Protein AF-A0A2P2D388-F1 (afdb_monomer_lite)

Organism: NCBI:txid1917820

pLDDT: mean 83.91, std 14.83, range [31.03, 97.19]

Structure (mmCIF, N/CA/C/O backbone):
data_AF-A0A2P2D388-F1
#
_entry.id   AF-A0A2P2D388-F1
#
loop_
_atom_site.group_PDB
_atom_site.id
_atom_site.type_symbol
_atom_site.label_atom_id
_atom_site.label_alt_id
_atom_site.label_comp_id
_atom_site.label_asym_id
_atom_site.label_entity_id
_atom_site.label_seq_id
_atom_site.pdbx_PDB_ins_code
_atom_site.Cartn_x
_atom_site.Cartn_y
_atom_site.Cartn_z
_atom_site.occupancy
_atom_site.B_iso_or_equiv
_atom_site.auth_seq_id
_atom_site.auth_comp_id
_atom_site.auth_asym_id
_atom_site.auth_atom_id
_atom_site.pdbx_PDB_model_num
ATOM 1 N N . MET A 1 1 ? 9.707 -5.683 -15.745 1.00 40.97 1 MET A N 1
ATOM 2 C CA . MET A 1 1 ? 8.988 -5.534 -17.016 1.00 40.97 1 MET A CA 1
ATOM 3 C C . MET A 1 1 ? 9.836 -4.714 -17.967 1.00 40.97 1 MET A C 1
ATOM 5 O O . MET A 1 1 ? 10.658 -3.931 -17.501 1.00 40.97 1 MET A O 1
ATOM 9 N N . PRO A 1 2 ? 9.668 -4.921 -19.279 1.00 34.47 2 PRO A N 1
ATOM 10 C CA . PRO A 1 2 ? 10.678 -4.646 -20.302 1.00 34.47 2 PRO A CA 1
ATOM 11 C C . PRO A 1 2 ? 10.824 -3.175 -20.701 1.00 34.47 2 PRO A C 1
ATOM 13 O O . PRO A 1 2 ? 11.457 -2.889 -21.702 1.00 34.47 2 PRO A O 1
ATOM 16 N N . TRP A 1 3 ? 10.195 -2.225 -20.011 1.00 31.03 3 TRP A N 1
ATOM 17 C CA . TRP A 1 3 ? 10.036 -0.873 -20.565 1.00 31.03 3 TRP A CA 1
ATOM 18 C C . TRP A 1 3 ? 11.227 0.012 -20.198 1.00 31.03 3 TRP A C 1
ATOM 20 O O . TRP A 1 3 ? 11.749 0.725 -21.051 1.00 31.03 3 TRP A O 1
ATOM 30 N N . ALA A 1 4 ? 11.759 -0.161 -18.981 1.00 39.66 4 ALA A N 1
ATOM 31 C CA . ALA A 1 4 ? 13.089 0.329 -18.624 1.00 39.66 4 ALA A CA 1
ATOM 32 C C . ALA A 1 4 ? 14.182 -0.361 -19.461 1.00 39.66 4 ALA A C 1
ATOM 34 O O . ALA A 1 4 ? 15.148 0.290 -19.841 1.00 39.66 4 ALA A O 1
ATOM 35 N N . SER A 1 5 ? 13.996 -1.637 -19.843 1.00 50.50 5 SER A N 1
ATOM 36 C CA . SER A 1 5 ? 14.906 -2.302 -20.785 1.00 50.50 5 SER A CA 1
ATOM 37 C C . SER A 1 5 ? 14.701 -1.852 -22.229 1.00 50.50 5 SER A C 1
ATOM 39 O O . SER A 1 5 ? 15.624 -1.993 -23.011 1.00 50.50 5 SER A O 1
ATOM 41 N N . PHE A 1 6 ? 13.534 -1.328 -22.610 1.00 48.53 6 PHE A N 1
ATOM 42 C CA . PHE A 1 6 ? 13.263 -0.863 -23.970 1.00 48.53 6 PHE A CA 1
ATOM 43 C C . PHE A 1 6 ? 13.825 0.534 -24.192 1.00 48.53 6 PHE A C 1
ATOM 45 O O . PHE A 1 6 ? 14.477 0.744 -25.202 1.00 48.53 6 PHE A O 1
ATOM 52 N N . ALA A 1 7 ? 13.669 1.452 -23.234 1.00 56.31 7 ALA A N 1
ATOM 53 C CA . ALA A 1 7 ? 14.328 2.756 -23.287 1.00 56.31 7 ALA A CA 1
ATOM 54 C C . ALA A 1 7 ? 15.859 2.613 -23.224 1.00 56.31 7 ALA A C 1
ATOM 56 O O . ALA A 1 7 ? 16.562 3.248 -24.003 1.00 56.31 7 ALA A O 1
ATOM 57 N N . ASP A 1 8 ? 16.376 1.722 -22.370 1.00 61.12 8 ASP A N 1
ATOM 58 C CA . ASP A 1 8 ? 17.805 1.392 -22.313 1.00 61.12 8 ASP A CA 1
ATOM 59 C C . ASP A 1 8 ? 18.283 0.699 -23.604 1.00 61.12 8 ASP A C 1
ATOM 61 O O . ASP A 1 8 ? 19.320 1.057 -24.152 1.00 61.12 8 ASP A O 1
ATOM 65 N N . LEU A 1 9 ? 17.499 -0.222 -24.178 1.00 65.88 9 LEU A N 1
ATOM 66 C CA . LEU A 1 9 ? 17.807 -0.858 -25.465 1.00 65.88 9 LEU A CA 1
ATOM 67 C C . LEU A 1 9 ? 17.769 0.143 -26.626 1.00 65.88 9 LEU A C 1
ATOM 69 O O . LEU A 1 9 ? 18.689 0.152 -27.434 1.00 65.88 9 LEU A O 1
ATOM 73 N N . GLN A 1 10 ? 16.756 1.005 -26.708 1.00 71.12 10 GLN A N 1
ATOM 74 C CA . GLN A 1 10 ? 16.647 2.063 -27.716 1.00 71.12 10 GLN A CA 1
ATOM 75 C C . GLN A 1 10 ? 17.787 3.075 -27.586 1.00 71.12 10 GLN A C 1
ATOM 77 O O . GLN A 1 10 ? 18.369 3.470 -28.594 1.00 71.12 10 GLN A O 1
ATOM 82 N N . PHE A 1 11 ? 18.151 3.451 -26.359 1.00 72.88 11 PHE A N 1
ATOM 83 C CA . PHE A 1 11 ? 19.284 4.327 -26.080 1.00 72.88 11 PHE A CA 1
ATOM 84 C C . PHE A 1 11 ? 20.614 3.676 -26.476 1.00 72.88 11 PHE A C 1
ATOM 86 O O . PHE A 1 11 ? 21.443 4.308 -27.127 1.00 72.88 11 PHE A O 1
ATOM 93 N N . ARG A 1 12 ? 20.803 2.387 -26.174 1.00 71.00 12 ARG A N 1
ATOM 94 C CA . ARG A 1 12 ? 21.982 1.618 -26.600 1.00 71.00 12 ARG A CA 1
ATOM 95 C C . ARG A 1 12 ? 22.045 1.464 -28.116 1.00 71.00 12 ARG A C 1
ATOM 97 O O . ARG A 1 12 ? 23.119 1.650 -28.674 1.00 71.00 12 ARG A O 1
ATOM 104 N N . ILE A 1 13 ? 20.920 1.188 -28.780 1.00 79.25 13 ILE A N 1
ATOM 105 C CA . ILE A 1 13 ? 20.823 1.133 -30.247 1.00 79.25 13 ILE A CA 1
ATOM 106 C C . ILE A 1 13 ? 21.204 2.491 -30.844 1.00 79.25 13 ILE A C 1
ATOM 108 O O . ILE A 1 13 ? 22.026 2.541 -31.755 1.00 79.25 13 ILE A O 1
ATOM 112 N N . LEU A 1 14 ? 20.678 3.593 -30.302 1.00 81.12 14 LEU A N 1
ATOM 113 C CA . LEU A 1 14 ? 21.013 4.946 -30.744 1.00 81.12 14 LEU A CA 1
ATOM 114 C C . LEU A 1 14 ? 22.508 5.249 -30.571 1.00 81.12 14 LEU A C 1
ATOM 116 O O . LEU A 1 14 ? 23.143 5.724 -31.509 1.00 81.12 14 LEU A O 1
ATOM 120 N N . LEU A 1 15 ? 23.091 4.935 -29.410 1.00 77.50 15 LEU A N 1
ATOM 121 C CA . LEU A 1 15 ? 24.525 5.117 -29.160 1.00 77.50 15 LEU A CA 1
ATOM 122 C C . LEU A 1 15 ? 25.387 4.263 -30.095 1.00 77.50 15 LEU A C 1
ATOM 124 O O . LEU A 1 15 ? 26.404 4.745 -30.587 1.00 77.50 15 LEU A O 1
ATOM 128 N N . SER A 1 16 ? 24.983 3.024 -30.379 1.00 79.31 16 SER A N 1
ATOM 129 C CA . SER A 1 16 ? 25.674 2.161 -31.340 1.00 79.31 16 SER A CA 1
ATOM 130 C C . SER A 1 16 ? 25.605 2.720 -32.762 1.00 79.31 16 SER A C 1
ATOM 132 O O . SER A 1 16 ? 26.618 2.712 -33.455 1.00 79.31 16 SER A O 1
ATOM 134 N N . ILE A 1 17 ? 24.457 3.261 -33.187 1.00 83.38 17 ILE A N 1
ATOM 135 C CA . ILE A 1 17 ? 24.306 3.917 -34.496 1.00 83.38 17 ILE A CA 1
ATOM 136 C C . ILE A 1 17 ? 25.192 5.164 -34.577 1.00 83.38 17 ILE A C 1
ATOM 138 O O . ILE A 1 17 ? 25.918 5.328 -35.556 1.00 83.38 17 ILE A O 1
ATOM 142 N N . LEU A 1 18 ? 25.183 6.011 -33.542 1.00 79.88 18 LEU A N 1
ATOM 143 C CA . LEU A 1 18 ? 26.025 7.208 -33.478 1.00 79.88 18 LEU A CA 1
ATOM 144 C C . LEU A 1 18 ? 27.511 6.842 -33.520 1.00 79.88 18 LEU A C 1
ATOM 146 O O . LEU A 1 18 ? 28.266 7.426 -34.294 1.00 79.88 18 LEU A O 1
ATOM 150 N N . TRP A 1 19 ? 27.925 5.823 -32.768 1.00 75.62 19 TRP A N 1
ATOM 151 C CA . TRP A 1 19 ? 29.308 5.359 -32.774 1.00 75.62 19 TRP A CA 1
ATOM 152 C C . TRP A 1 19 ? 29.744 4.824 -34.144 1.00 75.62 19 TRP A C 1
ATOM 154 O O . TRP A 1 19 ? 30.788 5.225 -34.656 1.00 75.62 19 TRP A O 1
ATOM 164 N N . ILE A 1 20 ? 28.926 3.976 -34.775 1.00 78.06 20 ILE A N 1
ATOM 165 C CA . ILE A 1 20 ? 29.194 3.457 -36.124 1.00 78.06 20 ILE A CA 1
ATOM 166 C C . ILE A 1 20 ? 29.259 4.608 -37.139 1.00 78.06 20 ILE A C 1
ATOM 168 O O . ILE A 1 20 ? 30.145 4.620 -37.991 1.00 78.06 20 ILE A O 1
ATOM 172 N N . SER A 1 21 ? 28.373 5.603 -37.028 1.00 76.69 21 SER A N 1
ATOM 173 C CA . SER A 1 21 ? 28.375 6.772 -37.913 1.00 76.69 21 SER A CA 1
ATOM 174 C C . SER A 1 21 ? 29.653 7.612 -37.783 1.00 76.69 21 SER A C 1
ATOM 176 O O . SER A 1 21 ? 30.219 8.009 -38.799 1.00 76.69 21 SER A O 1
ATOM 178 N N . GLU A 1 22 ? 30.175 7.791 -36.566 1.00 74.19 22 GLU A N 1
ATOM 179 C CA . GLU A 1 22 ? 31.435 8.507 -36.309 1.00 74.19 22 GLU A CA 1
ATOM 180 C C . GLU A 1 22 ? 32.662 7.732 -36.819 1.00 74.19 22 GLU A C 1
ATOM 182 O O . GLU A 1 22 ? 33.605 8.325 -37.338 1.00 74.19 22 GLU A O 1
ATOM 187 N N . VAL A 1 23 ? 32.651 6.395 -36.741 1.00 71.00 23 VAL A N 1
ATOM 188 C CA . VAL A 1 23 ? 33.721 5.548 -37.305 1.00 71.00 23 VAL A CA 1
ATOM 189 C C . VAL A 1 23 ? 33.728 5.591 -38.840 1.00 71.00 23 VAL A C 1
ATOM 191 O O . VAL A 1 23 ? 34.795 5.533 -39.459 1.00 71.00 23 VAL A O 1
ATOM 194 N N . LEU A 1 24 ? 32.552 5.705 -39.465 1.00 72.44 24 LEU A N 1
ATOM 195 C CA . LEU A 1 24 ? 32.404 5.793 -40.922 1.00 72.44 24 LEU A CA 1
ATOM 196 C C . LEU A 1 24 ? 32.735 7.195 -41.468 1.00 72.44 24 LEU A C 1
ATOM 198 O O . LEU A 1 24 ? 33.259 7.310 -42.579 1.00 72.44 24 LEU A O 1
ATOM 202 N N . LEU A 1 25 ? 32.502 8.258 -40.690 1.00 67.31 25 LEU A N 1
ATOM 203 C CA . LEU A 1 25 ? 32.866 9.640 -41.021 1.00 67.31 25 LEU A CA 1
ATOM 204 C C . LEU A 1 25 ? 34.367 9.890 -40.769 1.00 67.31 25 LEU A C 1
ATOM 206 O O . LEU A 1 25 ? 34.789 10.522 -39.802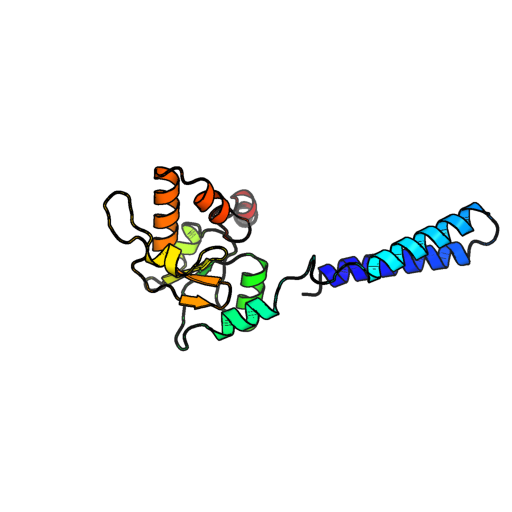 1.00 67.31 25 LEU A O 1
ATOM 210 N N . ARG A 1 26 ? 35.217 9.384 -41.668 1.00 61.78 26 ARG A N 1
ATOM 211 C CA . ARG A 1 26 ? 36.676 9.587 -41.613 1.00 61.78 26 ARG A CA 1
ATOM 212 C C . ARG A 1 26 ? 37.063 11.071 -41.696 1.00 61.78 26 ARG A C 1
ATOM 214 O O . ARG A 1 26 ? 36.746 11.738 -42.675 1.00 61.78 26 ARG A O 1
ATOM 221 N N . GLY A 1 27 ? 37.899 11.533 -40.756 1.00 63.81 27 GLY A N 1
ATOM 222 C CA . GLY A 1 27 ? 38.912 12.560 -41.064 1.00 63.81 27 GLY A CA 1
ATOM 223 C C . GLY A 1 27 ? 39.085 13.736 -40.098 1.00 63.81 27 GLY A C 1
ATOM 224 O O . GLY A 1 27 ? 40.017 14.513 -40.282 1.00 63.81 27 GLY A O 1
ATOM 225 N N . SER A 1 28 ? 38.259 13.890 -39.059 1.00 72.44 28 SER A N 1
ATOM 226 C CA . SER A 1 28 ? 38.383 15.019 -38.120 1.00 72.44 28 SER A CA 1
ATOM 227 C C . SER A 1 28 ? 38.810 14.568 -36.726 1.00 72.44 28 SER A C 1
ATOM 229 O O . SER A 1 28 ? 38.215 13.659 -36.153 1.00 72.44 28 SER A O 1
ATOM 231 N N . ARG A 1 29 ? 39.784 15.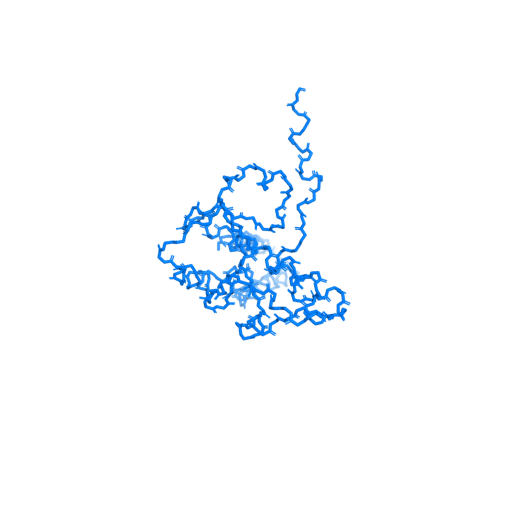260 -36.111 1.00 74.00 29 ARG A N 1
ATOM 232 C CA . ARG A 1 29 ? 40.140 15.052 -34.689 1.00 74.00 29 ARG A CA 1
ATOM 233 C C . ARG A 1 29 ? 38.919 15.163 -33.766 1.00 74.00 29 ARG A C 1
ATOM 235 O O . ARG A 1 29 ? 38.877 14.486 -32.747 1.00 74.00 29 ARG A O 1
ATOM 242 N N . LYS A 1 30 ? 37.919 15.978 -34.127 1.00 77.19 30 LYS A N 1
ATOM 243 C CA . LYS A 1 30 ? 36.678 16.147 -33.351 1.00 77.19 30 LYS A CA 1
ATOM 244 C C . LYS A 1 30 ? 35.797 14.888 -33.364 1.00 77.19 30 LYS A C 1
ATOM 246 O O . LYS A 1 30 ? 35.252 14.547 -32.322 1.00 77.19 30 LYS A O 1
ATOM 251 N N . ALA A 1 31 ? 35.737 14.178 -34.494 1.00 71.88 31 ALA A N 1
ATOM 252 C CA . ALA A 1 31 ? 34.995 12.919 -34.644 1.00 71.88 31 ALA A CA 1
ATOM 253 C C . ALA A 1 31 ? 35.573 11.814 -33.742 1.00 71.88 31 ALA A C 1
ATOM 255 O O . ALA A 1 31 ? 34.851 11.079 -33.076 1.00 71.88 31 ALA A O 1
ATOM 256 N N . TYR A 1 32 ? 36.903 11.769 -33.612 1.00 75.81 32 TYR A N 1
ATOM 257 C CA . TYR A 1 32 ? 37.573 10.825 -32.713 1.00 75.81 32 TYR A CA 1
ATOM 258 C C . TYR A 1 32 ? 37.225 11.063 -31.232 1.00 75.81 32 TYR A C 1
ATOM 260 O O . TYR A 1 32 ? 36.921 10.118 -30.505 1.00 75.81 32 TYR A O 1
ATOM 268 N N . PHE A 1 33 ? 37.208 12.326 -30.785 1.00 80.06 33 PHE A N 1
ATOM 269 C CA . PHE A 1 33 ? 36.777 12.669 -29.423 1.00 80.06 33 PHE A CA 1
ATOM 270 C C . PHE A 1 33 ? 35.295 12.356 -29.184 1.00 80.06 33 PHE A C 1
ATOM 272 O O . PHE A 1 33 ? 34.958 11.825 -28.126 1.00 80.06 33 PHE A O 1
ATOM 279 N N . ALA A 1 34 ? 34.425 12.638 -30.159 1.00 79.81 34 ALA A N 1
ATOM 280 C CA . ALA A 1 34 ? 33.008 12.289 -30.086 1.00 79.81 34 ALA A CA 1
ATOM 281 C C . ALA A 1 34 ? 32.810 10.768 -29.978 1.00 79.81 34 ALA A C 1
ATOM 283 O O . ALA A 1 34 ? 32.089 10.306 -29.097 1.00 79.81 34 ALA A O 1
ATOM 284 N N . GLY A 1 35 ? 33.528 9.981 -30.784 1.00 80.56 35 GLY A N 1
ATOM 285 C CA . GLY A 1 35 ? 33.505 8.520 -30.723 1.00 80.56 35 GLY A CA 1
ATOM 286 C C . GLY A 1 35 ? 33.954 7.960 -29.368 1.00 80.56 35 GLY A C 1
ATOM 287 O O . GLY A 1 35 ? 33.287 7.083 -28.820 1.00 80.56 35 GLY A O 1
ATOM 288 N N . ILE A 1 36 ? 35.034 8.494 -28.782 1.00 82.25 36 ILE A N 1
ATOM 289 C CA . ILE A 1 36 ? 35.483 8.107 -27.430 1.00 82.25 36 ILE A CA 1
ATOM 290 C C . ILE A 1 36 ? 34.427 8.459 -26.379 1.00 82.25 36 ILE A C 1
ATOM 292 O O . ILE A 1 36 ? 34.142 7.641 -25.504 1.00 82.25 36 ILE A O 1
ATOM 296 N N . LEU A 1 37 ? 33.829 9.650 -26.465 1.00 83.00 37 LEU A N 1
ATOM 297 C CA . LEU A 1 37 ? 32.790 10.087 -25.535 1.00 83.00 37 LEU A CA 1
ATOM 298 C C . LEU A 1 37 ? 31.548 9.186 -25.618 1.00 83.00 37 LEU A C 1
ATOM 300 O O . LEU A 1 37 ? 31.019 8.784 -24.584 1.00 83.00 37 LEU A O 1
ATOM 304 N N . ILE A 1 38 ? 31.125 8.808 -26.827 1.00 81.06 38 ILE A N 1
ATOM 305 C CA . ILE A 1 38 ? 30.007 7.882 -27.053 1.00 81.06 38 ILE A CA 1
ATOM 306 C C . ILE A 1 38 ? 30.323 6.499 -26.466 1.00 81.06 38 ILE A C 1
ATOM 308 O O . ILE A 1 38 ? 29.499 5.954 -25.733 1.00 81.06 38 ILE A O 1
ATOM 312 N N . CYS A 1 39 ? 31.524 5.956 -26.702 1.00 80.88 39 CYS A N 1
ATOM 313 C CA . CYS A 1 39 ? 31.969 4.700 -26.084 1.00 80.88 39 CYS A CA 1
ATOM 314 C C . CYS A 1 39 ? 31.963 4.766 -24.554 1.00 80.88 39 CYS A C 1
ATOM 316 O O . CYS A 1 39 ? 31.550 3.817 -23.886 1.00 80.88 39 CYS A O 1
ATOM 318 N N . PHE A 1 40 ? 32.416 5.885 -23.988 1.00 81.50 40 PHE A N 1
ATOM 319 C CA . PHE A 1 40 ? 32.450 6.084 -22.545 1.00 81.50 40 PHE A CA 1
ATOM 320 C C . PHE A 1 40 ? 31.037 6.134 -21.947 1.00 81.50 40 PHE A C 1
ATOM 322 O O . PHE A 1 40 ? 30.762 5.440 -20.969 1.00 81.50 40 PHE A O 1
ATOM 329 N N . ILE A 1 41 ? 30.114 6.875 -22.571 1.00 79.44 41 ILE A N 1
ATOM 330 C CA . ILE A 1 41 ? 28.699 6.925 -22.168 1.00 79.44 41 ILE A CA 1
ATOM 331 C C . ILE A 1 41 ? 28.050 5.539 -22.291 1.00 79.44 41 ILE A C 1
ATOM 333 O O . ILE A 1 41 ? 27.323 5.118 -21.392 1.00 79.44 41 ILE A O 1
ATOM 337 N N . TRP A 1 42 ? 28.354 4.791 -23.354 1.00 78.38 42 TRP A N 1
ATOM 338 C CA . TRP A 1 42 ? 27.865 3.425 -23.545 1.00 78.38 42 TRP A CA 1
ATOM 339 C C . TRP A 1 42 ? 28.345 2.478 -22.434 1.00 78.38 42 TRP A C 1
ATOM 341 O O . TRP A 1 42 ? 27.555 1.722 -21.865 1.00 78.38 42 TRP A O 1
ATOM 351 N N . PHE A 1 43 ? 29.621 2.574 -22.048 1.00 78.38 43 PHE A N 1
ATOM 352 C CA . PHE A 1 43 ? 30.185 1.793 -20.945 1.00 78.38 43 PHE A CA 1
ATOM 353 C C . PHE A 1 43 ? 29.560 2.150 -19.585 1.00 78.38 43 PHE A C 1
ATOM 355 O O . PHE A 1 43 ? 29.288 1.262 -18.772 1.00 78.38 43 PHE A O 1
ATOM 362 N N . LEU A 1 44 ? 29.276 3.433 -19.339 1.00 75.62 44 LEU A N 1
ATOM 363 C CA . LEU A 1 44 ? 28.529 3.873 -18.154 1.00 75.62 44 LEU A CA 1
ATOM 364 C C . LEU A 1 44 ? 27.081 3.354 -18.151 1.00 75.62 44 LEU A C 1
ATOM 366 O O . LEU A 1 44 ? 26.561 2.997 -17.092 1.00 75.62 44 LEU A O 1
ATOM 370 N N . GLY A 1 45 ? 26.452 3.246 -19.325 1.00 67.38 45 GLY A N 1
ATOM 371 C CA . GLY A 1 45 ? 25.131 2.637 -19.495 1.00 67.38 45 GLY A CA 1
ATOM 372 C C . GLY A 1 45 ? 25.093 1.175 -19.041 1.00 67.38 45 GLY A C 1
ATOM 373 O O . GLY A 1 45 ? 24.200 0.786 -18.297 1.00 67.38 45 GLY A O 1
ATOM 374 N N . ILE A 1 46 ? 26.113 0.377 -19.378 1.00 68.62 46 ILE A N 1
ATOM 375 C CA . ILE A 1 46 ? 26.218 -1.026 -18.924 1.00 68.62 46 ILE A CA 1
ATOM 376 C C . ILE A 1 46 ? 26.380 -1.135 -17.408 1.00 68.62 46 ILE A C 1
ATOM 378 O O . ILE A 1 46 ? 25.848 -2.061 -16.799 1.00 68.62 46 ILE A O 1
ATOM 382 N N . LYS A 1 47 ? 27.113 -0.201 -16.793 1.00 67.44 47 LYS A N 1
ATOM 383 C CA . LYS A 1 47 ? 27.289 -0.159 -15.335 1.00 67.44 47 LYS A CA 1
ATOM 384 C C . LYS A 1 47 ? 26.083 0.411 -14.587 1.00 67.44 47 LYS A C 1
ATOM 386 O O . LYS A 1 47 ? 26.077 0.373 -13.356 1.00 67.44 47 LYS A O 1
ATOM 391 N N . SER A 1 48 ? 25.082 0.944 -15.286 1.00 63.78 48 SER A N 1
ATOM 392 C CA . SER A 1 48 ? 23.848 1.390 -14.646 1.00 63.78 48 SER A CA 1
ATOM 393 C C . SER A 1 48 ? 23.075 0.179 -14.129 1.00 63.78 48 SER A C 1
ATOM 395 O O . SER A 1 48 ? 22.774 -0.743 -14.880 1.00 63.78 48 SER A O 1
ATOM 397 N N . ASP A 1 49 ? 22.787 0.178 -12.827 1.00 58.50 49 ASP A N 1
ATOM 398 C CA . ASP A 1 49 ? 22.082 -0.912 -12.154 1.00 58.50 49 ASP A CA 1
ATOM 399 C C . ASP A 1 49 ? 20.693 -1.123 -12.790 1.00 58.50 49 ASP A C 1
ATOM 401 O O . ASP A 1 49 ? 19.841 -0.231 -12.689 1.00 58.50 49 ASP A O 1
ATOM 405 N N . PRO A 1 50 ? 20.433 -2.283 -13.424 1.00 57.03 50 PRO A N 1
ATOM 406 C CA . PRO A 1 50 ? 19.149 -2.566 -14.060 1.00 57.03 50 PRO A CA 1
ATOM 407 C C . PRO A 1 50 ? 17.982 -2.568 -13.060 1.00 57.03 50 PRO A C 1
ATOM 409 O O . PRO A 1 50 ? 16.828 -2.414 -13.460 1.00 57.03 50 PRO A O 1
ATOM 412 N N . ASN A 1 51 ? 18.261 -2.691 -11.759 1.00 56.62 51 ASN A N 1
ATOM 413 C CA . ASN A 1 51 ? 17.247 -2.668 -10.710 1.00 56.62 51 ASN A CA 1
ATOM 414 C C . ASN A 1 51 ? 16.868 -1.253 -10.255 1.00 56.62 51 ASN A C 1
ATOM 416 O O . ASN A 1 51 ? 15.846 -1.104 -9.592 1.00 56.62 51 ASN A O 1
ATOM 420 N N . LYS A 1 52 ? 17.617 -0.201 -10.629 1.00 55.31 52 LYS A N 1
ATOM 421 C CA . LYS A 1 52 ? 17.262 1.185 -10.252 1.00 55.31 52 LYS A CA 1
ATOM 422 C C . LYS A 1 52 ? 15.949 1.663 -10.871 1.00 55.31 52 LYS A C 1
ATOM 424 O O . LYS A 1 52 ? 15.294 2.528 -10.301 1.00 55.31 52 LYS A O 1
ATOM 429 N N . PHE A 1 53 ? 15.567 1.096 -12.016 1.00 52.94 53 PHE A N 1
ATOM 430 C CA . PHE A 1 53 ? 14.351 1.460 -12.752 1.00 52.94 53 PHE A CA 1
ATOM 431 C C . PHE A 1 53 ? 13.364 0.292 -12.904 1.00 52.94 53 PHE A C 1
ATOM 433 O O . PHE A 1 53 ? 12.301 0.449 -13.504 1.00 52.94 53 PHE A O 1
ATOM 440 N N . GLY A 1 54 ? 13.710 -0.890 -12.386 1.00 63.12 54 GLY A N 1
ATOM 441 C CA . GLY A 1 54 ? 12.865 -2.078 -12.422 1.00 63.12 54 GLY A CA 1
ATOM 442 C C . GLY A 1 54 ? 12.000 -2.195 -11.170 1.00 63.12 54 GLY A C 1
ATOM 443 O O . GLY A 1 54 ? 12.446 -1.910 -10.063 1.00 63.12 54 GLY A O 1
ATOM 444 N N . HIS A 1 55 ? 10.759 -2.658 -11.321 1.00 75.81 55 HIS A N 1
ATOM 445 C CA . HIS A 1 55 ? 9.977 -3.086 -10.164 1.00 75.81 55 HIS A CA 1
ATOM 446 C C . HIS A 1 55 ? 10.600 -4.333 -9.511 1.00 75.81 55 HIS A C 1
ATOM 448 O O . HIS A 1 55 ? 11.117 -5.212 -10.205 1.00 75.81 55 HIS A O 1
ATOM 454 N N . ASP A 1 56 ? 10.505 -4.441 -8.185 1.00 83.56 56 ASP A N 1
ATOM 455 C CA . ASP A 1 56 ? 10.997 -5.599 -7.431 1.00 83.56 56 ASP A CA 1
ATOM 456 C C . ASP A 1 56 ? 10.028 -6.790 -7.539 1.00 83.56 56 ASP A C 1
ATOM 458 O O . ASP A 1 56 ? 9.293 -7.141 -6.613 1.00 83.56 56 ASP A O 1
ATOM 462 N N . TYR A 1 57 ? 10.026 -7.437 -8.706 1.00 84.94 57 TYR A N 1
ATOM 463 C CA . TYR A 1 57 ? 9.179 -8.603 -8.971 1.00 84.94 57 TYR A CA 1
ATOM 464 C C . TYR A 1 57 ? 9.476 -9.788 -8.058 1.00 84.94 57 TYR A C 1
ATOM 466 O O . TYR A 1 57 ? 8.604 -10.636 -7.862 1.00 84.94 57 TYR A O 1
ATOM 474 N N . ARG A 1 58 ? 10.696 -9.885 -7.513 1.00 88.12 58 ARG A N 1
ATOM 475 C CA . ARG A 1 58 ? 11.034 -10.953 -6.570 1.00 88.12 58 ARG A CA 1
ATOM 476 C C . ARG A 1 58 ? 10.287 -10.729 -5.259 1.00 88.12 58 ARG A C 1
ATOM 478 O O . ARG A 1 58 ? 9.669 -11.672 -4.767 1.00 88.12 58 ARG A O 1
ATOM 485 N N . ALA A 1 59 ? 10.280 -9.500 -4.741 1.00 89.81 59 ALA A N 1
ATOM 486 C CA . ALA A 1 59 ? 9.461 -9.155 -3.585 1.00 89.81 59 ALA A CA 1
ATOM 487 C C . ALA A 1 59 ? 7.965 -9.319 -3.874 1.00 89.81 59 ALA A C 1
ATOM 489 O O . ALA A 1 59 ? 7.273 -9.921 -3.061 1.00 89.81 59 ALA A O 1
ATOM 490 N N . PHE A 1 60 ? 7.464 -8.886 -5.039 1.00 92.38 60 PHE A N 1
ATOM 491 C CA . PHE A 1 60 ? 6.042 -9.065 -5.376 1.00 92.38 60 PHE A CA 1
ATOM 492 C C . PHE A 1 60 ? 5.635 -10.537 -5.421 1.00 92.38 60 PHE A C 1
ATOM 494 O O . PHE A 1 60 ? 4.589 -10.906 -4.897 1.00 92.38 60 PHE A O 1
ATOM 501 N N . ARG A 1 61 ? 6.471 -11.399 -6.013 1.00 92.94 61 ARG A N 1
ATOM 502 C CA . ARG A 1 61 ? 6.204 -12.839 -6.075 1.00 92.94 61 ARG A CA 1
ATOM 503 C C . ARG A 1 61 ? 6.132 -13.455 -4.681 1.00 92.94 61 ARG A C 1
ATOM 505 O O . ARG A 1 61 ? 5.235 -14.254 -4.437 1.00 92.94 61 ARG A O 1
ATOM 512 N N . ARG A 1 62 ? 7.051 -13.089 -3.780 1.00 93.44 62 ARG A N 1
ATOM 513 C CA . ARG A 1 62 ? 7.016 -13.553 -2.384 1.00 93.44 62 ARG A CA 1
ATOM 514 C C . ARG A 1 62 ? 5.772 -13.044 -1.661 1.00 93.44 62 ARG A C 1
ATOM 516 O O . ARG A 1 62 ? 5.080 -13.842 -1.051 1.00 93.44 62 ARG A O 1
ATOM 523 N N . ALA A 1 63 ? 5.441 -11.765 -1.816 1.00 94.00 63 ALA A N 1
ATOM 524 C CA . ALA A 1 63 ? 4.251 -11.174 -1.218 1.00 94.00 63 ALA A CA 1
ATOM 525 C C . ALA A 1 63 ? 2.957 -11.866 -1.682 1.00 94.00 63 ALA A C 1
ATOM 527 O O . ALA A 1 63 ? 2.134 -12.225 -0.852 1.00 94.00 63 ALA A O 1
ATOM 528 N N . VAL A 1 64 ? 2.802 -12.131 -2.984 1.00 92.88 64 VAL A N 1
ATOM 529 C CA . VAL A 1 64 ? 1.628 -12.841 -3.532 1.00 92.88 64 VAL A CA 1
ATOM 530 C C . VAL A 1 64 ? 1.582 -14.310 -3.111 1.00 92.88 64 VAL A C 1
ATOM 532 O O . VAL A 1 64 ? 0.498 -14.861 -2.937 1.00 92.88 64 VAL A O 1
ATOM 535 N N . ALA A 1 65 ? 2.736 -14.960 -2.940 1.00 92.06 65 ALA A N 1
ATOM 536 C CA . ALA A 1 65 ? 2.798 -16.322 -2.411 1.00 92.06 65 ALA A CA 1
ATOM 537 C C . ALA A 1 65 ? 2.351 -16.403 -0.941 1.00 92.06 65 ALA A C 1
ATOM 539 O O . ALA A 1 65 ? 1.869 -17.449 -0.522 1.00 92.06 65 ALA A O 1
ATOM 540 N N . SER A 1 66 ? 2.471 -15.306 -0.189 1.00 93.19 66 SER A N 1
ATOM 541 C CA . SER A 1 66 ? 2.023 -15.193 1.205 1.00 93.19 66 SER A CA 1
ATOM 542 C C . SER A 1 66 ? 0.541 -14.832 1.358 1.00 93.19 66 SER A C 1
ATOM 544 O O . SER A 1 66 ? 0.084 -14.611 2.479 1.00 93.19 66 SER A O 1
ATOM 546 N N . PHE A 1 67 ? -0.221 -14.727 0.265 1.00 92.62 67 PHE A N 1
ATOM 547 C CA . PHE A 1 67 ? -1.659 -14.476 0.363 1.00 92.62 67 PHE A CA 1
ATOM 548 C C . PHE A 1 67 ? -2.363 -15.662 1.041 1.00 92.62 67 PHE A C 1
ATOM 550 O O . PHE A 1 67 ? -1.950 -16.807 0.839 1.00 92.62 67 PHE A O 1
ATOM 557 N N . PRO A 1 68 ? -3.446 -15.423 1.802 1.00 90.75 68 PRO A N 1
ATOM 558 C CA . PRO A 1 68 ? -4.253 -16.510 2.347 1.00 90.75 68 PRO A CA 1
ATOM 559 C C . PRO A 1 68 ? -4.782 -17.423 1.233 1.00 90.75 68 PRO A C 1
ATOM 561 O O . PRO A 1 68 ? -5.156 -16.945 0.163 1.00 90.75 68 PRO A O 1
ATOM 564 N N . GLU A 1 69 ? -4.863 -18.731 1.492 1.00 85.56 69 GLU A N 1
ATOM 565 C CA . GLU A 1 69 ? -5.283 -19.722 0.483 1.00 85.56 69 GLU A CA 1
ATOM 566 C C . GLU A 1 69 ? -6.678 -19.444 -0.099 1.00 85.56 69 GLU A C 1
ATOM 568 O O . GLU A 1 69 ? -6.918 -19.701 -1.276 1.00 85.56 69 GLU A O 1
ATOM 573 N N . LYS A 1 70 ? -7.588 -18.891 0.712 1.00 86.81 70 LYS A N 1
ATOM 574 C CA . LYS A 1 70 ? -8.959 -18.516 0.326 1.00 86.81 70 LYS A CA 1
ATOM 575 C C . LYS A 1 70 ? -9.145 -17.001 0.341 1.00 86.81 70 LYS A C 1
ATOM 577 O O . LYS A 1 70 ? -10.007 -16.481 1.044 1.00 86.81 70 LYS A O 1
ATOM 582 N N . PHE A 1 71 ? -8.274 -16.290 -0.366 1.00 89.06 71 PHE A N 1
ATOM 583 C CA . PHE A 1 71 ? -8.354 -14.840 -0.476 1.00 89.06 71 PHE A CA 1
ATOM 584 C C . PHE A 1 71 ? -9.038 -14.420 -1.781 1.00 89.06 71 PHE A C 1
ATOM 586 O O . PHE A 1 71 ? -8.481 -14.588 -2.865 1.00 89.06 71 PHE A O 1
ATOM 593 N N . GLU A 1 72 ? -10.239 -13.857 -1.657 1.00 88.50 72 GLU A N 1
ATOM 594 C CA . GLU A 1 72 ? -11.051 -13.344 -2.767 1.00 88.50 72 GLU A CA 1
ATOM 595 C C . GLU A 1 72 ? -11.462 -11.894 -2.462 1.00 88.50 72 GLU A C 1
ATOM 597 O O . GLU A 1 72 ? -12.566 -11.640 -1.974 1.00 88.50 72 GLU A O 1
ATOM 602 N N . PRO A 1 73 ? -10.551 -10.923 -2.657 1.00 91.06 73 PRO A N 1
ATOM 603 C CA . PRO A 1 73 ? -10.872 -9.520 -2.443 1.00 91.06 73 PRO A CA 1
ATOM 604 C C . PRO A 1 73 ? -11.823 -9.033 -3.539 1.00 91.06 73 PRO A C 1
ATOM 606 O O . PRO A 1 73 ? -11.672 -9.404 -4.702 1.00 91.06 73 PRO A O 1
ATOM 609 N N . GLY A 1 74 ? -12.746 -8.133 -3.192 1.00 91.88 74 GLY A N 1
ATOM 610 C CA . GLY A 1 74 ? -13.507 -7.400 -4.208 1.00 91.88 74 GLY A CA 1
ATOM 611 C C . GLY A 1 74 ? -12.611 -6.471 -5.009 1.00 91.88 74 GLY A C 1
ATOM 612 O O . GLY A 1 74 ? -12.718 -6.369 -6.225 1.00 91.88 74 GLY A O 1
ATOM 613 N N . LEU A 1 75 ? -11.704 -5.798 -4.302 1.00 94.94 75 LEU A N 1
ATOM 614 C CA . LEU A 1 75 ? -10.751 -4.875 -4.889 1.00 94.94 75 LEU A CA 1
ATOM 615 C C . LEU A 1 75 ? -9.489 -4.798 -4.036 1.00 94.94 75 LEU A C 1
ATOM 617 O O . LEU A 1 75 ? -9.552 -4.695 -2.809 1.00 94.94 75 LEU A O 1
ATOM 621 N N . LEU A 1 76 ? -8.339 -4.785 -4.701 1.00 95.94 76 LEU A N 1
ATOM 622 C CA . LEU A 1 76 ? -7.050 -4.503 -4.091 1.00 95.94 76 LEU A CA 1
ATOM 623 C C . LEU A 1 76 ? -6.579 -3.086 -4.390 1.00 95.94 76 LEU A C 1
ATOM 625 O O . LEU A 1 76 ? -6.796 -2.541 -5.469 1.00 95.94 76 LEU A O 1
ATOM 629 N N . ILE A 1 77 ? -5.870 -2.498 -3.436 1.00 96.44 77 ILE A N 1
ATOM 630 C CA . ILE A 1 77 ? -5.177 -1.228 -3.613 1.00 96.44 77 ILE A CA 1
ATOM 631 C C . ILE A 1 77 ? -3.696 -1.461 -3.356 1.00 96.44 77 ILE A C 1
ATOM 633 O O . ILE A 1 77 ? -3.310 -1.928 -2.288 1.00 96.44 77 ILE A O 1
ATOM 637 N N . ALA A 1 78 ? -2.850 -1.140 -4.327 1.00 96.00 78 ALA A N 1
ATOM 638 C CA . ALA A 1 78 ? -1.401 -1.265 -4.204 1.00 96.00 78 ALA A CA 1
ATOM 639 C C . ALA A 1 78 ? -0.710 -0.242 -5.106 1.00 96.00 78 ALA A C 1
ATOM 641 O O . ALA A 1 78 ? -1.322 0.302 -6.022 1.00 96.00 78 ALA A O 1
ATOM 642 N N . HIS A 1 79 ? 0.579 0.029 -4.903 1.00 93.81 79 HIS A N 1
ATOM 643 C CA . HIS A 1 79 ? 1.299 0.886 -5.846 1.00 93.81 79 HIS A CA 1
ATOM 644 C C . HIS A 1 79 ? 1.307 0.291 -7.266 1.00 93.81 79 HIS A C 1
ATOM 646 O O . HIS A 1 79 ? 1.243 -0.923 -7.461 1.00 93.81 79 HIS A O 1
ATOM 652 N N . HIS A 1 80 ? 1.434 1.163 -8.269 1.00 91.62 80 HIS A N 1
ATOM 653 C CA . HIS A 1 80 ? 1.192 0.846 -9.681 1.00 91.62 80 HIS A CA 1
ATOM 654 C C . HIS A 1 80 ? 1.852 -0.452 -10.178 1.00 91.62 80 HIS A C 1
ATOM 656 O O . HIS A 1 80 ? 1.152 -1.356 -10.626 1.00 91.62 80 HIS A O 1
ATOM 662 N N . GLY A 1 81 ? 3.173 -0.587 -10.016 1.00 90.69 81 GLY A N 1
ATOM 663 C CA . GLY A 1 81 ? 3.893 -1.780 -10.473 1.00 90.69 81 GLY A CA 1
ATOM 664 C C . GLY A 1 81 ? 3.455 -3.083 -9.794 1.00 90.69 81 GLY A C 1
ATOM 665 O O . GLY A 1 81 ? 3.552 -4.150 -10.398 1.00 90.69 81 GLY A O 1
ATOM 666 N N . PHE A 1 82 ? 2.948 -3.018 -8.558 1.00 93.88 82 PHE A N 1
ATOM 667 C CA . PHE A 1 82 ? 2.413 -4.196 -7.881 1.00 93.88 82 PHE A CA 1
ATOM 668 C C . PHE A 1 82 ? 0.999 -4.523 -8.386 1.00 93.88 82 PHE A C 1
ATOM 670 O O . PHE A 1 82 ? 0.702 -5.688 -8.639 1.00 93.88 82 PHE A O 1
ATOM 677 N N . CYS A 1 83 ? 0.156 -3.520 -8.655 1.00 94.06 83 CYS A N 1
ATOM 678 C CA . CYS A 1 83 ? -1.142 -3.767 -9.288 1.00 94.06 83 CYS A CA 1
ATOM 679 C C . CYS A 1 83 ? -1.020 -4.432 -10.663 1.00 94.06 83 CYS A C 1
ATOM 681 O O . CYS A 1 83 ? -1.755 -5.377 -10.943 1.00 94.06 83 CYS A O 1
ATOM 683 N N . GLU A 1 84 ? -0.078 -3.997 -11.505 1.00 92.44 84 GLU A N 1
ATOM 684 C CA . GLU A 1 84 ? 0.173 -4.655 -12.795 1.00 92.44 84 GLU A CA 1
ATOM 685 C C . GLU A 1 84 ? 0.572 -6.123 -12.617 1.00 92.44 84 GLU A C 1
ATOM 687 O O . GLU A 1 84 ? 0.092 -7.002 -13.334 1.00 92.44 84 GLU A O 1
ATOM 692 N N . PHE A 1 85 ? 1.426 -6.400 -11.629 1.00 92.94 85 PHE A N 1
ATOM 693 C CA . PHE A 1 85 ? 1.864 -7.755 -11.326 1.00 92.94 85 PHE A CA 1
ATOM 694 C C . PHE A 1 85 ? 0.722 -8.642 -10.812 1.00 92.94 85 PHE A C 1
ATOM 696 O O . PHE A 1 85 ? 0.579 -9.771 -11.274 1.00 92.94 85 PHE A O 1
ATOM 703 N N . ILE A 1 86 ? -0.100 -8.138 -9.887 1.00 93.94 86 ILE A N 1
ATOM 704 C CA . ILE A 1 86 ? -1.253 -8.862 -9.332 1.00 93.94 86 ILE A CA 1
ATOM 705 C C . ILE A 1 86 ? -2.262 -9.175 -10.432 1.00 93.94 86 ILE A C 1
ATOM 707 O O . ILE A 1 86 ? -2.675 -10.326 -10.560 1.00 93.94 86 ILE A O 1
ATOM 711 N N . LYS A 1 87 ? -2.592 -8.185 -11.268 1.00 92.94 87 LYS A N 1
ATOM 712 C CA . LYS A 1 87 ? -3.523 -8.364 -12.382 1.00 92.94 87 LYS A CA 1
ATOM 713 C C . LYS A 1 87 ? -3.045 -9.438 -13.358 1.00 92.94 87 LYS A C 1
ATOM 715 O O . LYS A 1 87 ? -3.846 -10.228 -13.833 1.00 92.94 87 LYS A O 1
ATOM 720 N N . PHE A 1 88 ? -1.742 -9.494 -13.631 1.00 90.38 88 PHE A N 1
ATOM 721 C CA . PHE A 1 88 ? -1.169 -10.506 -14.518 1.00 90.38 88 PHE A CA 1
ATOM 722 C C . PHE A 1 88 ? -1.073 -11.902 -13.877 1.00 90.38 88 PHE A C 1
ATOM 724 O O . PHE A 1 88 ? -1.204 -12.898 -14.576 1.00 90.38 88 PHE A O 1
ATOM 731 N N . TYR A 1 89 ? -0.792 -11.994 -12.572 1.00 90.25 89 TYR A N 1
ATOM 732 C CA . TYR A 1 89 ? -0.460 -13.269 -11.918 1.00 90.25 89 TYR A CA 1
ATOM 733 C C . TYR A 1 89 ? -1.633 -13.938 -11.186 1.00 90.25 89 TYR A C 1
ATOM 735 O O . TYR A 1 89 ? -1.649 -15.159 -11.047 1.00 90.25 89 TYR A O 1
ATOM 743 N N . LYS A 1 90 ? -2.577 -13.150 -10.662 1.00 89.19 90 LYS A N 1
ATOM 744 C CA . LYS A 1 90 ? -3.740 -13.617 -9.886 1.00 89.19 90 LYS A CA 1
ATOM 745 C C . LYS A 1 90 ? -5.081 -13.182 -10.469 1.00 89.19 90 LYS A C 1
ATOM 747 O O . LYS A 1 90 ? -6.098 -13.636 -9.968 1.00 89.19 90 LYS A O 1
ATOM 752 N N . GLU A 1 91 ? -5.076 -12.295 -11.464 1.00 90.50 91 GLU A N 1
ATOM 753 C CA . GLU A 1 91 ? -6.288 -11.740 -12.085 1.00 90.50 91 GLU A CA 1
ATOM 754 C C . GLU A 1 91 ? -7.213 -10.988 -11.112 1.00 90.50 91 GLU A C 1
ATOM 756 O O . GLU A 1 91 ? -8.359 -10.704 -11.440 1.00 90.50 91 GLU A O 1
ATOM 761 N N . TYR A 1 92 ? -6.715 -10.600 -9.933 1.00 93.38 92 TYR A N 1
ATOM 762 C CA . TYR A 1 92 ? -7.475 -9.746 -9.024 1.00 93.38 92 TYR A CA 1
ATOM 763 C C . TYR A 1 92 ? -7.551 -8.315 -9.550 1.00 93.38 92 TYR A C 1
ATOM 765 O O . TYR A 1 92 ? -6.560 -7.761 -10.049 1.00 93.38 92 TYR A O 1
ATOM 773 N N . ASP A 1 93 ? -8.706 -7.688 -9.342 1.00 92.81 93 ASP A N 1
ATOM 774 C CA . ASP A 1 93 ? -8.873 -6.266 -9.588 1.00 92.81 93 ASP A CA 1
ATOM 775 C C . ASP A 1 93 ? -8.014 -5.461 -8.613 1.00 92.81 93 ASP A C 1
ATOM 777 O O . ASP A 1 93 ? -8.076 -5.633 -7.395 1.00 92.81 93 ASP A O 1
ATOM 781 N N . CYS A 1 94 ? -7.174 -4.583 -9.164 1.00 94.38 94 CYS A N 1
ATOM 782 C CA . CYS A 1 94 ? -6.254 -3.758 -8.393 1.00 94.38 94 CYS A CA 1
ATOM 783 C C . CYS A 1 94 ? -6.233 -2.318 -8.904 1.00 94.38 94 CYS A C 1
ATOM 785 O O . CYS A 1 94 ? -6.050 -2.071 -10.102 1.00 94.38 94 CYS A O 1
ATOM 787 N N . LEU A 1 95 ? -6.368 -1.359 -7.989 1.00 93.69 95 LEU A N 1
ATOM 788 C CA . LEU A 1 95 ? -6.252 0.068 -8.260 1.00 93.69 95 LEU A CA 1
ATOM 789 C C . LEU A 1 95 ? -4.986 0.651 -7.637 1.00 93.69 95 LEU A C 1
ATOM 791 O O . LEU A 1 95 ? -4.664 0.432 -6.475 1.00 93.69 95 LEU A O 1
ATOM 795 N N . SER A 1 96 ? -4.293 1.478 -8.418 1.00 93.62 96 SER A N 1
ATOM 796 C CA . SER A 1 96 ? -3.127 2.239 -7.961 1.00 93.62 96 SER A CA 1
ATOM 797 C C . SER A 1 96 ? -3.473 3.609 -7.376 1.00 93.62 96 SER A C 1
ATOM 799 O O . SER A 1 96 ? -2.648 4.519 -7.405 1.00 93.62 96 SER A O 1
ATOM 801 N N . TRP A 1 97 ? -4.718 3.772 -6.936 1.00 92.06 97 TRP A N 1
ATOM 802 C CA . TRP A 1 97 ? -5.325 5.009 -6.453 1.00 92.06 97 TRP A CA 1
ATOM 803 C C . TRP A 1 97 ? -6.332 4.648 -5.366 1.00 92.06 97 TRP A C 1
ATOM 805 O O . TRP A 1 97 ? -6.822 3.516 -5.334 1.00 92.06 97 TRP A O 1
ATOM 815 N N . LYS A 1 98 ? -6.686 5.618 -4.525 1.00 91.75 98 LYS A N 1
ATOM 816 C CA . LYS A 1 98 ? -7.844 5.481 -3.645 1.00 91.75 98 LYS A CA 1
ATOM 817 C C . LYS A 1 98 ? -9.116 5.318 -4.504 1.00 91.75 98 LYS A C 1
ATOM 819 O O . LYS A 1 98 ? -9.258 6.049 -5.491 1.00 91.75 98 LYS A O 1
ATOM 824 N N . PRO A 1 99 ? -9.992 4.343 -4.199 1.00 90.56 99 PRO A N 1
ATOM 825 C CA . PRO A 1 99 ? -11.196 4.092 -4.982 1.00 90.56 99 PRO A CA 1
ATOM 826 C C . PRO A 1 99 ? -12.195 5.240 -4.831 1.00 90.56 99 PRO A C 1
ATOM 828 O O . PRO A 1 99 ? -12.514 5.645 -3.711 1.00 90.56 99 PRO A O 1
ATOM 831 N N . ASP A 1 100 ? -12.707 5.715 -5.964 1.00 88.81 100 ASP A N 1
ATOM 832 C CA . ASP A 1 100 ? -13.782 6.702 -6.016 1.00 88.81 100 ASP A CA 1
ATOM 833 C C . ASP A 1 100 ? -15.143 6.066 -5.671 1.00 88.81 100 ASP A C 1
ATOM 835 O O . ASP A 1 100 ? -15.308 4.841 -5.616 1.00 88.81 100 ASP A O 1
ATOM 839 N N . ASP A 1 101 ? -16.153 6.905 -5.436 1.00 86.00 101 ASP A N 1
ATOM 840 C CA . ASP A 1 101 ? -17.509 6.442 -5.115 1.00 86.00 101 ASP A CA 1
ATOM 841 C C . ASP A 1 101 ? -18.121 5.577 -6.219 1.00 86.00 101 ASP A C 1
ATOM 843 O O . ASP A 1 101 ? -18.991 4.748 -5.951 1.00 86.00 101 ASP A O 1
ATOM 847 N N . LYS A 1 102 ? -17.693 5.772 -7.470 1.00 85.31 102 LYS A N 1
ATOM 848 C CA . LYS A 1 102 ? -18.155 4.977 -8.605 1.00 85.31 102 LYS A CA 1
ATOM 849 C C . LYS A 1 102 ? -17.607 3.554 -8.522 1.00 85.31 102 LYS A C 1
ATOM 851 O O . LYS A 1 102 ? -18.400 2.618 -8.540 1.00 85.31 102 LYS A O 1
ATOM 856 N N . ALA A 1 103 ? -16.297 3.393 -8.349 1.00 84.94 103 ALA A N 1
ATOM 857 C CA . ALA A 1 103 ? -15.656 2.095 -8.178 1.00 84.94 103 ALA A CA 1
ATOM 858 C C . ALA A 1 103 ? -16.251 1.349 -6.979 1.00 84.94 103 ALA A C 1
ATOM 860 O O . ALA A 1 103 ? -16.596 0.180 -7.097 1.00 84.94 103 ALA A O 1
ATOM 861 N N . LYS A 1 104 ? -16.476 2.041 -5.853 1.00 87.31 104 LYS A N 1
ATOM 862 C CA . LYS A 1 104 ? -17.125 1.446 -4.671 1.00 87.31 104 LYS A CA 1
ATOM 863 C C . LYS A 1 104 ? -18.549 0.946 -4.949 1.00 87.31 104 LYS A C 1
ATOM 865 O O . LYS A 1 104 ? -18.957 -0.046 -4.358 1.00 87.31 104 LYS A O 1
ATOM 870 N N . LYS A 1 105 ? -19.308 1.610 -5.829 1.00 87.06 105 LYS A N 1
ATOM 871 C CA . LYS A 1 105 ? -20.683 1.217 -6.205 1.00 87.06 105 LYS A CA 1
ATOM 872 C C . LYS A 1 105 ? -20.740 0.073 -7.216 1.00 87.06 105 LYS A C 1
ATOM 874 O O . LYS A 1 105 ? -21.744 -0.631 -7.255 1.00 87.06 105 LYS A O 1
ATOM 879 N N . GLU A 1 106 ? -19.714 -0.073 -8.049 1.00 88.25 106 GLU A N 1
ATOM 880 C CA . GLU A 1 106 ? -19.620 -1.145 -9.050 1.00 88.25 106 GLU A CA 1
ATOM 881 C C . GLU A 1 106 ? -19.212 -2.490 -8.428 1.00 88.25 106 GLU A C 1
ATOM 883 O O . GLU A 1 106 ? -19.442 -3.541 -9.026 1.00 88.25 106 GLU A O 1
ATOM 888 N N . LEU A 1 107 ? -18.658 -2.467 -7.214 1.00 89.06 107 LEU A N 1
ATOM 889 C CA . LEU A 1 107 ? -18.282 -3.666 -6.477 1.00 89.06 107 LEU A CA 1
ATOM 890 C C . LEU A 1 107 ? -19.503 -4.468 -5.980 1.00 89.06 107 LEU A C 1
ATOM 892 O O . LEU A 1 107 ? -20.524 -3.886 -5.598 1.00 89.06 107 LEU A O 1
ATOM 896 N N . PRO A 1 108 ? -19.410 -5.812 -5.919 1.00 87.69 108 PRO A N 1
ATOM 897 C CA . PRO A 1 108 ? -20.432 -6.644 -5.289 1.00 87.69 108 PRO A CA 1
ATOM 898 C C . PRO A 1 108 ? -20.683 -6.229 -3.830 1.00 87.69 108 PRO A C 1
ATOM 900 O O . PRO A 1 108 ? -19.743 -5.900 -3.106 1.00 87.69 108 PRO A O 1
ATOM 903 N N . LYS A 1 109 ? -21.946 -6.283 -3.380 1.00 79.94 109 LYS A N 1
ATOM 904 C CA . LYS A 1 109 ? -22.389 -5.734 -2.079 1.00 79.94 109 LYS A CA 1
ATOM 905 C C . LYS A 1 109 ? -21.671 -6.303 -0.850 1.00 79.94 109 LYS A C 1
ATOM 907 O O . LYS A 1 109 ? -21.569 -5.597 0.145 1.00 79.94 109 LYS A O 1
ATOM 912 N N . ASP A 1 110 ? -21.159 -7.527 -0.941 1.00 82.94 110 ASP A N 1
ATOM 913 C CA . ASP A 1 110 ? -20.469 -8.217 0.159 1.00 82.94 110 ASP A CA 1
ATOM 914 C C . ASP A 1 110 ? -18.950 -8.279 -0.040 1.00 82.94 110 ASP A C 1
ATOM 916 O O . ASP A 1 110 ? -18.245 -8.996 0.669 1.00 82.94 110 ASP A O 1
ATOM 920 N N . SER A 1 111 ? -18.431 -7.554 -1.031 1.00 88.50 111 SER A N 1
ATOM 921 C CA . SER A 1 111 ? -17.015 -7.598 -1.360 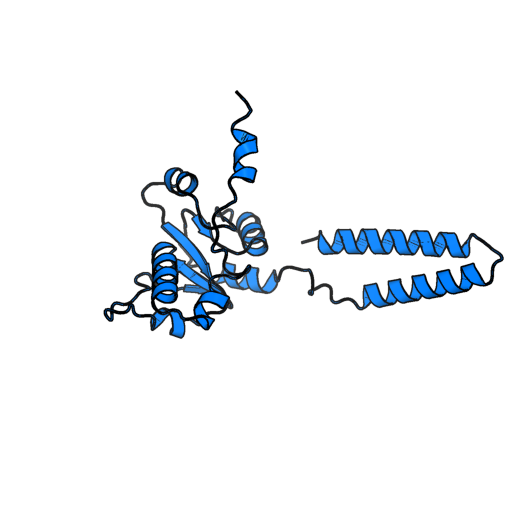1.00 88.50 111 SER A CA 1
ATOM 922 C C . SER A 1 111 ? -16.219 -6.580 -0.546 1.00 88.50 111 SER A C 1
ATOM 924 O O . SER A 1 111 ? -16.603 -5.420 -0.383 1.00 88.50 111 SER A O 1
ATOM 926 N N . GLU A 1 112 ? -15.092 -7.031 -0.005 1.00 91.69 112 GLU A N 1
ATOM 927 C CA . GLU A 1 112 ? -14.219 -6.199 0.812 1.00 91.69 112 GLU A CA 1
ATOM 928 C C . GLU A 1 112 ? -13.077 -5.615 -0.022 1.00 91.69 112 GLU A C 1
ATOM 930 O O . GLU A 1 112 ? -12.526 -6.262 -0.919 1.00 91.69 112 GLU A O 1
ATOM 935 N N . ILE A 1 113 ? -12.709 -4.376 0.308 1.00 95.38 113 ILE A N 1
ATOM 936 C CA . ILE A 1 113 ? -11.574 -3.680 -0.292 1.00 95.38 113 ILE A CA 1
ATOM 937 C C . ILE A 1 113 ? -10.385 -3.812 0.654 1.00 95.38 113 ILE A C 1
ATOM 939 O O . ILE A 1 113 ? -10.464 -3.427 1.826 1.00 95.38 113 ILE A O 1
ATOM 943 N N . PHE A 1 114 ? -9.275 -4.323 0.133 1.00 96.44 114 PHE A N 1
ATOM 944 C CA . PHE A 1 114 ? -8.028 -4.453 0.876 1.00 96.44 114 PHE A CA 1
ATOM 945 C C . PHE A 1 114 ? -6.925 -3.612 0.246 1.00 96.44 114 PHE A C 1
ATOM 947 O O . PHE A 1 114 ? -6.864 -3.426 -0.968 1.00 96.44 114 PHE A O 1
ATOM 954 N N . ARG A 1 115 ? -6.006 -3.142 1.080 1.00 96.81 115 ARG A N 1
ATOM 955 C CA . ARG A 1 115 ? -4.832 -2.379 0.681 1.00 96.81 115 ARG A CA 1
ATOM 956 C C . ARG A 1 115 ? -3.565 -3.122 1.059 1.00 96.81 115 ARG A C 1
ATOM 958 O O . ARG A 1 115 ? -3.422 -3.606 2.178 1.00 96.81 115 ARG A O 1
ATOM 965 N N . ILE A 1 116 ? -2.627 -3.153 0.125 1.00 96.88 116 ILE A N 1
ATOM 966 C CA . ILE A 1 116 ? -1.257 -3.588 0.347 1.00 96.88 116 ILE A CA 1
ATOM 967 C C . ILE A 1 116 ? -0.426 -2.354 0.697 1.00 96.88 116 ILE A C 1
ATOM 969 O O . ILE A 1 116 ? -0.263 -1.443 -0.116 1.00 96.88 116 ILE A O 1
ATOM 973 N N . VAL A 1 117 ? 0.095 -2.341 1.916 1.00 96.44 117 VAL A N 1
ATOM 974 C CA . VAL A 1 117 ? 0.844 -1.246 2.530 1.00 96.44 117 VAL A CA 1
ATOM 975 C C . VAL A 1 117 ? 2.316 -1.625 2.642 1.00 96.44 117 VAL A C 1
ATOM 977 O O . VAL A 1 117 ? 2.660 -2.785 2.874 1.00 96.44 117 VAL A O 1
ATOM 980 N N . LYS A 1 118 ? 3.205 -0.640 2.513 1.00 94.94 118 LYS A N 1
ATOM 981 C CA . LYS A 1 118 ? 4.647 -0.792 2.749 1.00 94.94 118 LYS A CA 1
ATOM 982 C C . LYS A 1 118 ? 5.166 0.315 3.665 1.00 94.94 118 LYS A C 1
ATOM 984 O O . LYS A 1 118 ? 4.663 1.433 3.632 1.00 94.94 118 LYS A O 1
ATOM 989 N N . GLY A 1 119 ? 6.216 0.020 4.431 1.00 94.38 119 GLY A N 1
ATOM 990 C CA . GLY A 1 119 ? 6.884 1.004 5.299 1.00 94.38 119 GLY A CA 1
ATOM 991 C C . GLY A 1 119 ? 6.324 1.087 6.721 1.00 94.38 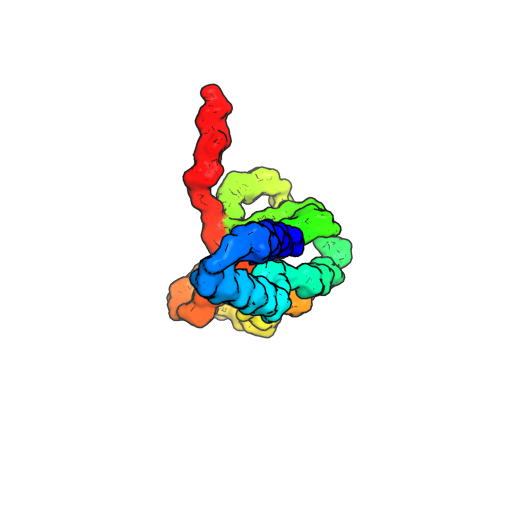119 GLY A C 1
ATOM 992 O O . GLY A 1 119 ? 6.700 1.987 7.466 1.00 94.38 119 GLY A O 1
ATOM 993 N N . PHE A 1 120 ? 5.465 0.137 7.089 1.00 95.88 120 PHE A N 1
ATOM 994 C CA . PHE A 1 120 ? 4.924 -0.035 8.433 1.00 95.88 120 PHE A CA 1
ATOM 995 C C . PHE A 1 120 ? 5.231 -1.446 8.915 1.00 95.88 120 PHE A C 1
ATOM 997 O O . PHE A 1 120 ? 5.214 -2.394 8.124 1.00 95.88 120 PHE A O 1
ATOM 1004 N N . SER A 1 121 ? 5.520 -1.591 10.206 1.00 95.56 121 SER A N 1
ATOM 1005 C CA . SER A 1 121 ? 5.660 -2.918 10.810 1.00 95.56 121 SER A CA 1
ATOM 1006 C C . SER A 1 121 ? 4.300 -3.455 11.257 1.00 95.56 121 SER A C 1
ATOM 1008 O O . SER A 1 121 ? 3.410 -2.685 11.613 1.00 95.56 121 SER A O 1
ATOM 1010 N N . TYR A 1 122 ? 4.142 -4.783 11.295 1.00 95.81 122 TYR A N 1
ATOM 1011 C CA . TYR A 1 122 ? 2.921 -5.400 11.830 1.00 95.81 122 TYR A CA 1
ATOM 1012 C C . TYR A 1 122 ? 2.607 -4.869 13.235 1.00 95.81 122 TYR A C 1
ATOM 1014 O O . TYR A 1 122 ? 1.483 -4.473 13.516 1.00 95.81 122 TYR A O 1
ATOM 1022 N N . ARG A 1 123 ? 3.628 -4.812 14.099 1.00 95.19 123 ARG A N 1
ATOM 1023 C CA . ARG A 1 123 ? 3.495 -4.373 15.492 1.00 95.19 123 ARG A CA 1
ATOM 1024 C C . ARG A 1 123 ? 3.043 -2.920 15.604 1.00 95.19 123 ARG A C 1
ATOM 1026 O O . ARG A 1 123 ? 2.278 -2.599 16.500 1.00 95.19 123 ARG A O 1
ATOM 1033 N N . GLU A 1 124 ? 3.529 -2.059 14.720 1.00 95.56 124 GLU A N 1
ATOM 1034 C CA . GLU A 1 124 ? 3.143 -0.649 14.685 1.00 95.56 124 GLU A CA 1
ATOM 1035 C C . GLU A 1 124 ? 1.653 -0.484 14.371 1.00 95.56 124 GLU A C 1
ATOM 1037 O O . GLU A 1 124 ? 0.961 0.226 15.092 1.00 95.56 124 GLU A O 1
ATOM 1042 N N . LEU A 1 125 ? 1.143 -1.188 13.356 1.00 96.19 125 LEU A N 1
ATOM 1043 C CA . LEU A 1 125 ? -0.280 -1.127 13.010 1.00 96.19 125 LEU A CA 1
ATOM 1044 C C . LEU A 1 125 ? -1.158 -1.845 14.049 1.00 96.19 125 LEU A C 1
ATOM 1046 O O . LEU A 1 125 ? -2.226 -1.356 14.404 1.00 96.19 125 LEU A O 1
ATOM 1050 N N . ASP A 1 126 ? -0.706 -2.979 14.587 1.00 94.69 126 ASP A N 1
ATOM 1051 C CA . ASP A 1 126 ? -1.451 -3.750 15.591 1.00 94.69 126 ASP A CA 1
ATOM 1052 C C . ASP A 1 126 ? -1.610 -2.999 16.927 1.00 94.69 126 ASP A C 1
ATOM 1054 O O . ASP A 1 126 ? -2.605 -3.185 17.631 1.00 94.69 126 ASP A O 1
ATOM 1058 N N . LEU A 1 127 ? -0.657 -2.118 17.253 1.00 94.50 127 LEU A N 1
ATOM 1059 C CA . LEU A 1 127 ? -0.677 -1.246 18.432 1.00 94.50 127 LEU A CA 1
ATOM 1060 C C . LEU A 1 127 ? -1.234 0.156 18.142 1.00 94.50 127 LEU A C 1
ATOM 1062 O O . LEU A 1 127 ? -1.116 1.038 18.991 1.00 94.50 127 LEU A O 1
ATOM 1066 N N . ALA A 1 128 ? -1.829 0.387 16.971 1.00 94.56 128 ALA A N 1
ATOM 1067 C CA . ALA A 1 128 ? -2.414 1.677 16.639 1.00 94.56 128 ALA A CA 1
ATOM 1068 C C . ALA A 1 128 ? -3.794 1.844 17.306 1.00 94.56 128 ALA A C 1
ATOM 1070 O O . ALA A 1 128 ? -4.736 1.082 17.045 1.00 94.56 128 ALA A O 1
ATOM 1071 N N . PHE A 1 129 ? -3.912 2.869 18.150 1.00 94.75 129 PHE A N 1
ATOM 1072 C CA . PHE A 1 129 ? -5.143 3.259 18.836 1.00 94.75 129 PHE A CA 1
ATOM 1073 C C . PHE A 1 129 ? -5.538 4.682 18.449 1.00 94.75 129 PHE A C 1
ATOM 1075 O O . PHE A 1 129 ? -4.671 5.504 18.171 1.00 94.75 129 PHE A O 1
ATOM 1082 N N . ASP A 1 130 ? -6.840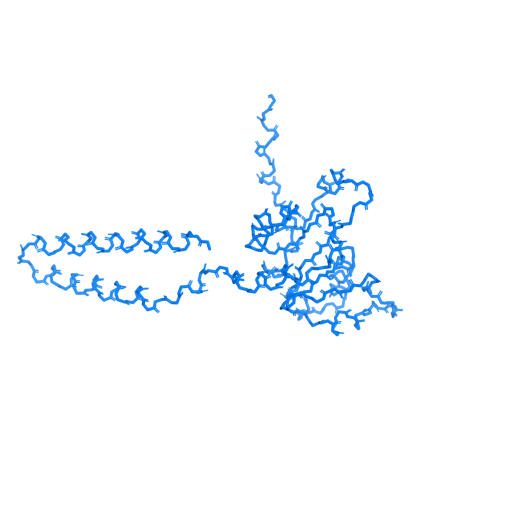 4.956 18.433 1.00 93.06 130 ASP A N 1
ATOM 1083 C CA . ASP A 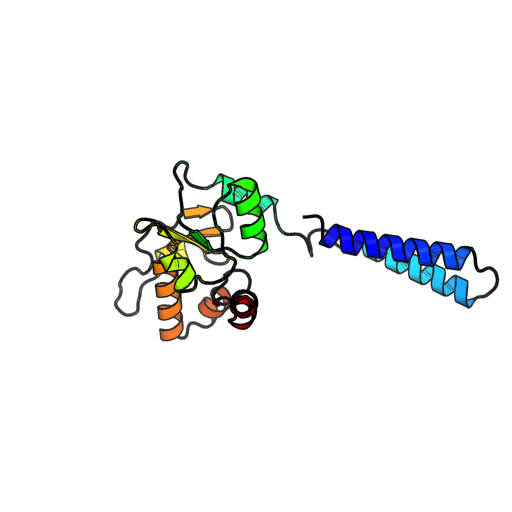1 130 ? -7.363 6.309 18.262 1.00 93.06 130 ASP A CA 1
ATOM 1084 C C . ASP A 1 130 ? -7.159 7.157 19.533 1.00 93.06 130 ASP A C 1
ATOM 1086 O O . ASP A 1 130 ? -6.821 6.653 20.610 1.00 93.06 130 ASP A O 1
ATOM 1090 N N . LEU A 1 131 ? -7.468 8.453 19.437 1.00 88.94 131 LEU A N 1
ATOM 1091 C CA . LEU A 1 131 ? -7.445 9.392 20.568 1.00 88.94 131 LEU A CA 1
ATOM 1092 C C . LEU A 1 131 ? -8.372 8.990 21.738 1.00 88.94 131 LEU A C 1
ATOM 1094 O O . LEU A 1 131 ? -8.291 9.563 22.824 1.00 88.94 131 LEU A O 1
ATOM 1098 N N . LYS A 1 132 ? -9.274 8.021 21.535 1.00 92.44 132 LYS A N 1
ATOM 1099 C CA . LYS A 1 132 ? -10.222 7.490 22.527 1.00 92.44 132 LYS A CA 1
ATOM 1100 C C . LYS A 1 132 ? -9.794 6.114 23.062 1.00 92.44 132 LYS A C 1
ATOM 1102 O O . LYS A 1 132 ? -10.564 5.494 23.796 1.00 92.44 132 LYS A O 1
ATOM 1107 N N . GLY A 1 133 ? -8.601 5.628 22.708 1.00 91.56 133 GLY A N 1
ATOM 1108 C CA . GLY A 1 133 ? -8.064 4.334 23.132 1.00 91.56 133 GLY A CA 1
ATOM 1109 C C . GLY A 1 133 ? -8.698 3.115 22.450 1.00 91.56 133 GLY A C 1
ATOM 1110 O O . GLY A 1 133 ? -8.572 1.997 22.949 1.00 91.56 133 GLY A O 1
ATOM 1111 N N . LYS A 1 134 ? -9.400 3.286 21.326 1.00 93.94 134 LYS A N 1
ATOM 1112 C CA . LYS A 1 134 ? -9.960 2.196 20.516 1.00 93.94 134 LYS A CA 1
ATOM 1113 C C . LYS A 1 134 ? -8.961 1.743 19.465 1.00 93.94 134 LYS A C 1
ATOM 1115 O O . LYS A 1 134 ? -8.359 2.558 18.776 1.00 93.94 134 LYS A O 1
ATOM 1120 N N . LYS A 1 135 ? -8.831 0.426 19.302 1.00 94.94 135 LYS A N 1
ATOM 1121 C CA . LYS A 1 135 ? -7.968 -0.162 18.274 1.00 94.94 135 LYS A CA 1
ATOM 1122 C C . LYS A 1 135 ? -8.457 0.241 16.879 1.00 94.94 135 LYS A C 1
ATOM 1124 O O . LYS A 1 135 ? -9.642 0.074 16.573 1.00 94.94 135 LYS A O 1
ATOM 1129 N N . ILE A 1 136 ? -7.544 0.757 16.060 1.00 95.88 136 ILE A N 1
ATOM 1130 C CA . ILE A 1 136 ? -7.840 1.255 14.710 1.00 95.88 136 ILE A CA 1
ATOM 1131 C C . ILE A 1 136 ? -8.066 0.087 13.747 1.00 95.88 136 ILE A C 1
ATOM 1133 O O . ILE A 1 136 ? -9.116 0.003 13.112 1.00 95.88 136 ILE A O 1
ATOM 1137 N N . PHE A 1 137 ? -7.114 -0.847 13.696 1.00 96.44 137 PHE A N 1
ATOM 1138 C CA . PHE A 1 137 ? -7.189 -2.037 12.850 1.00 96.44 137 PHE A CA 1
ATOM 1139 C C . PHE A 1 137 ? -7.983 -3.137 13.553 1.00 96.44 137 PHE A C 1
ATOM 1141 O O . PHE A 1 137 ? -7.503 -3.784 14.488 1.00 96.44 137 PHE A O 1
ATOM 1148 N N . LYS A 1 138 ? -9.231 -3.318 13.121 1.00 92.00 138 LYS A N 1
ATOM 1149 C CA . LYS A 1 138 ? -10.167 -4.312 13.663 1.00 92.00 138 LYS A CA 1
ATOM 1150 C C . LYS A 1 138 ? -10.087 -5.615 12.884 1.00 92.00 138 LYS A C 1
ATOM 1152 O O . LYS A 1 138 ? -10.249 -6.685 13.469 1.00 92.00 138 LYS A O 1
ATOM 1157 N N . ALA A 1 139 ? -9.859 -5.520 11.575 1.00 90.31 139 ALA A N 1
ATOM 1158 C CA . ALA A 1 139 ? -9.606 -6.676 10.733 1.00 90.31 139 ALA A CA 1
ATOM 1159 C C . ALA A 1 139 ? -8.173 -7.208 10.949 1.00 90.31 139 ALA A C 1
ATOM 1161 O O . ALA A 1 139 ? -7.271 -6.429 11.273 1.00 90.31 139 ALA A O 1
ATOM 1162 N N . PRO A 1 140 ? -7.933 -8.518 10.751 1.00 91.62 140 PRO A N 1
ATOM 1163 C CA . PRO A 1 140 ? -6.587 -9.076 10.800 1.00 91.62 140 PRO A CA 1
ATOM 1164 C C . PRO A 1 140 ? -5.649 -8.393 9.797 1.00 91.62 140 PRO A C 1
ATOM 1166 O O . PRO A 1 140 ? -5.956 -8.302 8.608 1.00 91.62 140 PRO A O 1
ATOM 1169 N N . ILE A 1 141 ? -4.484 -7.957 10.276 1.00 96.31 141 ILE A N 1
ATOM 1170 C CA . ILE A 1 141 ? -3.384 -7.485 9.430 1.00 96.31 141 ILE A CA 1
ATOM 1171 C C . ILE A 1 141 ? -2.615 -8.720 8.952 1.00 96.31 141 ILE A C 1
ATOM 1173 O O . ILE A 1 141 ? -2.173 -9.526 9.770 1.00 96.31 141 ILE A O 1
ATOM 1177 N N . ILE A 1 142 ? -2.434 -8.886 7.642 1.00 96.00 142 ILE A N 1
ATOM 1178 C CA . ILE A 1 142 ? -1.749 -10.064 7.082 1.00 96.00 142 ILE A CA 1
ATOM 1179 C C . ILE A 1 142 ? -0.358 -9.664 6.604 1.00 96.00 142 ILE A C 1
ATOM 1181 O O . ILE A 1 142 ? -0.207 -8.719 5.834 1.00 96.00 142 ILE A O 1
ATOM 1185 N N . SER A 1 143 ? 0.673 -10.378 7.056 1.00 95.50 143 SER A N 1
ATOM 1186 C CA . SER A 1 143 ? 2.050 -10.129 6.622 1.00 95.50 143 SER A CA 1
ATOM 1187 C C . SER A 1 143 ? 2.319 -10.750 5.252 1.00 95.50 143 SER A C 1
ATOM 1189 O O . SER A 1 143 ? 2.146 -11.952 5.059 1.00 95.50 143 SER A O 1
ATOM 1191 N N . LEU A 1 144 ? 2.770 -9.928 4.308 1.00 94.31 144 LEU A N 1
ATOM 1192 C CA . LEU A 1 144 ? 3.047 -10.277 2.918 1.00 94.31 144 LEU A CA 1
ATOM 1193 C C . LEU A 1 144 ? 4.529 -10.020 2.587 1.00 94.31 144 LEU A C 1
ATOM 1195 O O . LEU A 1 144 ? 4.853 -9.201 1.724 1.00 94.31 144 LEU A O 1
ATOM 1199 N N . ASP A 1 145 ? 5.443 -10.704 3.284 1.00 91.31 145 ASP A N 1
ATOM 1200 C CA . ASP A 1 145 ? 6.897 -10.460 3.212 1.00 91.31 145 ASP A CA 1
ATOM 1201 C C . ASP A 1 145 ? 7.233 -9.014 3.636 1.00 91.31 145 ASP A C 1
ATOM 1203 O O . ASP A 1 145 ? 7.085 -8.660 4.802 1.00 91.31 145 ASP A O 1
ATOM 1207 N N . ASN A 1 146 ? 7.632 -8.156 2.694 1.00 90.94 146 ASN A N 1
ATOM 1208 C CA . ASN A 1 146 ? 7.952 -6.747 2.952 1.00 90.94 146 ASN A CA 1
ATOM 1209 C C . ASN A 1 146 ? 6.729 -5.811 2.887 1.00 90.94 146 ASN A C 1
ATOM 1211 O O . ASN A 1 146 ? 6.893 -4.588 2.843 1.00 90.94 146 ASN A O 1
ATOM 1215 N N . TYR A 1 147 ? 5.525 -6.372 2.815 1.00 96.06 147 TYR A N 1
ATOM 1216 C CA . TYR A 1 147 ? 4.261 -5.647 2.734 1.00 96.06 147 TYR A CA 1
ATOM 1217 C C . TYR A 1 147 ? 3.300 -6.134 3.816 1.00 96.06 147 TYR A C 1
ATOM 1219 O O . TYR A 1 147 ? 3.458 -7.225 4.358 1.00 96.06 147 TYR A O 1
ATOM 1227 N N . LEU A 1 148 ? 2.272 -5.342 4.095 1.00 97.12 148 LEU A N 1
ATOM 1228 C CA . LEU A 1 148 ? 1.152 -5.717 4.951 1.00 97.12 148 LEU A CA 1
ATOM 1229 C C . LEU A 1 148 ? -0.144 -5.587 4.158 1.00 97.12 148 LEU A C 1
ATOM 1231 O O . LEU A 1 148 ? -0.312 -4.630 3.410 1.00 97.12 148 LEU A O 1
ATOM 1235 N N . LEU A 1 149 ? -1.061 -6.530 4.323 1.00 97.06 149 LEU A N 1
ATOM 1236 C CA . LEU A 1 149 ? -2.426 -6.425 3.827 1.00 97.06 149 LEU A CA 1
ATOM 1237 C C . LEU A 1 149 ? -3.324 -5.938 4.960 1.00 97.06 149 LEU A C 1
ATOM 1239 O O . LEU A 1 149 ? -3.347 -6.540 6.036 1.00 97.06 149 LEU A O 1
ATOM 1243 N N . VAL A 1 150 ? -4.074 -4.875 4.704 1.00 97.19 150 VAL A N 1
ATOM 1244 C CA . VAL A 1 150 ? -5.024 -4.288 5.653 1.00 97.19 150 VAL A CA 1
ATOM 1245 C C . VAL A 1 150 ? -6.353 -4.014 4.965 1.00 97.19 150 VAL A C 1
ATOM 1247 O O . VAL A 1 150 ? -6.409 -3.854 3.746 1.00 97.19 150 VAL A O 1
ATOM 1250 N N . LYS A 1 151 ? -7.436 -3.945 5.736 1.00 96.44 151 LYS A N 1
ATOM 1251 C CA . LYS A 1 151 ? -8.737 -3.524 5.213 1.00 96.44 151 LYS A CA 1
ATOM 1252 C C . LYS A 1 151 ? -8.721 -2.021 4.930 1.00 96.44 151 LYS A C 1
ATOM 1254 O O . LYS A 1 151 ? -8.251 -1.249 5.765 1.00 96.44 151 LYS A O 1
ATOM 1259 N N . GLU A 1 152 ? -9.255 -1.598 3.784 1.00 95.88 152 GLU A N 1
ATOM 1260 C CA . GLU A 1 152 ? -9.209 -0.186 3.370 1.00 95.88 152 GLU A CA 1
ATOM 1261 C C . GLU A 1 152 ? -9.924 0.740 4.361 1.00 95.88 152 GLU A C 1
ATOM 1263 O O . GLU A 1 152 ? -9.437 1.828 4.644 1.00 95.88 152 GLU A O 1
ATOM 1268 N N . SER A 1 153 ? -11.034 0.291 4.956 1.00 94.69 153 SER A N 1
ATOM 1269 C CA . SER A 1 153 ? -11.765 1.072 5.964 1.00 94.69 153 SER A CA 1
ATOM 1270 C C . SER A 1 153 ? -10.927 1.387 7.202 1.00 94.69 153 SER A C 1
ATOM 1272 O O . SER A 1 153 ? -11.035 2.474 7.765 1.00 94.69 153 SER A O 1
ATOM 1274 N N . ASP A 1 154 ? -10.102 0.431 7.627 1.00 96.69 154 ASP A N 1
ATOM 1275 C CA . ASP A 1 154 ? -9.255 0.574 8.810 1.00 96.69 154 ASP A CA 1
ATOM 1276 C C . ASP A 1 154 ? -8.048 1.464 8.481 1.00 96.69 154 ASP A C 1
ATOM 1278 O O . ASP A 1 154 ? -7.623 2.263 9.312 1.00 96.69 154 ASP A O 1
ATOM 1282 N N . TRP A 1 155 ? -7.543 1.382 7.245 1.00 96.69 155 TRP A N 1
ATOM 1283 C CA . TRP A 1 155 ? -6.487 2.259 6.741 1.00 96.69 155 TRP A CA 1
ATOM 1284 C C . TRP A 1 155 ? -6.935 3.717 6.600 1.00 96.69 155 TRP A C 1
ATOM 1286 O O . TRP A 1 155 ? -6.217 4.619 7.022 1.00 96.69 155 TRP A O 1
ATOM 1296 N N . ASP A 1 156 ? -8.128 3.959 6.055 1.00 95.25 156 ASP A N 1
ATOM 1297 C CA . ASP A 1 156 ? -8.713 5.302 5.972 1.00 95.25 156 ASP A CA 1
ATOM 1298 C C . ASP A 1 156 ? -8.906 5.903 7.371 1.00 95.25 156 ASP A C 1
ATOM 1300 O O . ASP A 1 156 ? -8.599 7.073 7.610 1.00 95.25 156 ASP A O 1
ATOM 1304 N N . TYR A 1 157 ? -9.356 5.085 8.325 1.00 96.00 157 TYR A N 1
ATOM 1305 C CA . TYR A 1 157 ? -9.480 5.512 9.712 1.00 96.00 157 TYR A CA 1
ATOM 1306 C C . TYR A 1 157 ? -8.115 5.817 10.351 1.00 96.00 157 TYR A C 1
ATOM 1308 O O . TYR A 1 157 ? -7.964 6.842 11.021 1.00 96.00 157 TYR A O 1
ATOM 1316 N N . PHE A 1 158 ? -7.101 4.989 10.084 1.00 96.69 158 PHE A N 1
ATOM 1317 C CA . PHE A 1 158 ? -5.723 5.245 10.500 1.00 96.69 158 PHE A CA 1
ATOM 1318 C C . PHE A 1 158 ? -5.196 6.573 9.949 1.00 96.69 158 PHE A C 1
ATOM 1320 O O . PHE A 1 158 ? -4.683 7.380 10.719 1.00 96.69 158 PHE A O 1
ATOM 1327 N N . HIS A 1 159 ? -5.375 6.837 8.650 1.00 96.12 159 HIS A N 1
ATOM 1328 C CA . HIS A 1 159 ? -4.956 8.092 8.018 1.00 96.12 159 HIS A CA 1
ATOM 1329 C C . HIS A 1 159 ? -5.610 9.305 8.684 1.00 96.12 159 HIS A C 1
ATOM 1331 O O . HIS A 1 159 ? -4.886 10.178 9.154 1.00 96.12 159 HIS A O 1
ATOM 1337 N N . SER A 1 160 ? -6.938 9.304 8.847 1.00 95.81 160 SER A N 1
ATOM 1338 C CA . SER A 1 160 ? -7.648 10.411 9.514 1.00 95.81 160 SER A CA 1
ATOM 1339 C C . SER A 1 160 ? -7.194 10.640 10.962 1.00 95.81 160 SER A C 1
ATOM 1341 O O . SER A 1 160 ? -7.017 11.777 11.388 1.00 95.81 160 SER A O 1
ATOM 1343 N N . THR A 1 161 ? -6.913 9.567 11.709 1.00 96.31 161 THR A N 1
ATOM 1344 C CA . THR A 1 161 ? -6.395 9.677 13.082 1.00 96.31 161 THR A CA 1
ATOM 1345 C C . THR A 1 161 ? -5.011 10.333 13.090 1.00 96.31 161 THR A C 1
ATOM 1347 O O . THR A 1 161 ? -4.737 11.193 13.922 1.00 96.31 161 THR A O 1
ATOM 1350 N N . LYS A 1 162 ? -4.139 9.977 12.137 1.00 96.38 162 LYS A N 1
ATOM 1351 C CA . LYS A 1 162 ? -2.800 10.572 12.004 1.00 96.38 162 LYS A CA 1
ATOM 1352 C C . LYS A 1 162 ? -2.825 12.029 11.549 1.00 96.38 162 LYS A C 1
ATOM 1354 O O . LYS A 1 162 ? -1.973 12.802 11.985 1.00 96.38 162 LYS A O 1
ATOM 1359 N N . GLU A 1 163 ? -3.818 12.423 10.754 1.00 95.62 163 GLU A N 1
ATOM 1360 C CA . GLU A 1 163 ? -4.078 13.833 10.437 1.00 95.62 163 GLU A CA 1
ATOM 1361 C C . GLU A 1 163 ? -4.498 14.625 11.686 1.00 95.62 163 GLU A C 1
ATOM 1363 O O . GLU A 1 163 ? -3.968 15.712 11.930 1.00 95.62 163 GLU A O 1
ATOM 1368 N N . GLU A 1 164 ? -5.394 14.074 12.514 1.00 95.50 164 GLU A N 1
ATOM 1369 C CA . GLU A 1 164 ? -5.825 14.697 13.776 1.00 95.50 164 GLU A CA 1
ATOM 1370 C C . GLU A 1 164 ? -4.671 14.829 14.786 1.00 95.50 164 GLU A C 1
ATOM 1372 O O . GLU A 1 164 ? -4.518 15.875 15.422 1.00 95.50 164 GLU A O 1
ATOM 1377 N N . GLU A 1 165 ? -3.829 13.797 14.898 1.00 94.75 165 GLU A N 1
ATOM 1378 C CA . GLU A 1 165 ? -2.631 13.776 15.751 1.00 94.75 165 GLU A CA 1
ATOM 1379 C C . GLU A 1 165 ? -1.503 14.686 15.242 1.00 94.75 165 GLU A C 1
ATOM 1381 O O . GLU A 1 165 ? -0.591 15.010 16.006 1.00 94.75 165 GLU A O 1
ATOM 1386 N N . ARG A 1 166 ? -1.559 15.113 13.972 1.00 93.81 166 ARG A N 1
ATOM 1387 C CA . ARG A 1 166 ? -0.474 15.823 13.270 1.00 93.81 166 ARG A CA 1
ATOM 1388 C C . ARG A 1 166 ? 0.853 15.056 13.309 1.00 93.81 166 ARG A C 1
ATOM 1390 O O . ARG A 1 166 ? 1.924 15.645 13.448 1.00 93.81 166 ARG A O 1
ATOM 1397 N N . ASP A 1 167 ? 0.779 13.735 13.188 1.00 95.06 167 ASP A N 1
ATOM 1398 C CA . ASP A 1 167 ? 1.943 12.848 13.154 1.00 95.06 167 ASP A CA 1
ATOM 1399 C C . ASP A 1 167 ? 2.579 12.875 11.754 1.00 95.06 167 ASP A C 1
ATOM 1401 O O . ASP A 1 167 ? 2.263 12.065 10.879 1.00 95.06 167 ASP A O 1
ATOM 1405 N N . GLU A 1 168 ? 3.466 13.847 11.530 1.00 95.81 168 GLU A N 1
ATOM 1406 C CA . GLU A 1 168 ? 4.124 14.071 10.236 1.00 95.81 168 GLU A CA 1
ATOM 1407 C C . GLU A 1 168 ? 4.927 12.852 9.750 1.00 95.81 168 GLU A C 1
ATOM 1409 O O . GLU A 1 168 ? 4.980 12.581 8.547 1.00 95.81 168 GLU A O 1
ATOM 1414 N N . GLU A 1 169 ? 5.526 12.082 10.663 1.00 95.81 169 GLU A N 1
ATOM 1415 C CA . GLU A 1 169 ? 6.307 10.894 10.310 1.00 95.81 169 GLU A CA 1
ATOM 1416 C C . GLU A 1 169 ? 5.404 9.808 9.720 1.00 95.81 169 GLU A C 1
ATOM 1418 O O . GLU A 1 169 ? 5.695 9.259 8.651 1.00 95.81 169 GLU A O 1
ATOM 1423 N N . SER A 1 170 ? 4.285 9.508 10.379 1.00 94.69 170 SER A N 1
ATOM 1424 C CA . SER A 1 170 ? 3.302 8.555 9.861 1.00 94.69 170 SER A CA 1
ATOM 1425 C C . SER A 1 170 ? 2.655 9.064 8.574 1.00 94.69 170 SER A C 1
ATOM 1427 O O . SER A 1 170 ? 2.579 8.312 7.600 1.00 94.69 170 SER A O 1
ATOM 1429 N N . LEU A 1 171 ? 2.268 10.342 8.523 1.00 96.19 171 LEU A N 1
ATOM 1430 C CA . LEU A 1 171 ? 1.662 10.948 7.336 1.00 96.19 171 LEU A CA 1
ATOM 1431 C C . LEU A 1 171 ? 2.595 10.896 6.125 1.00 96.19 171 LEU A C 1
ATOM 1433 O O . LEU A 1 171 ? 2.158 10.499 5.053 1.00 96.19 171 LEU A O 1
ATOM 1437 N N . SER A 1 172 ? 3.894 11.166 6.283 1.00 95.88 172 SER A N 1
ATOM 1438 C CA . SER A 1 172 ? 4.860 11.086 5.173 1.00 95.88 172 SER A CA 1
ATOM 1439 C C . SER A 1 172 ? 4.962 9.685 4.549 1.00 95.88 172 SER A C 1
ATOM 1441 O O . SER A 1 172 ? 5.225 9.535 3.351 1.00 95.88 172 SER A O 1
ATOM 1443 N N . ARG A 1 173 ? 4.730 8.639 5.352 1.00 95.94 173 ARG A N 1
ATOM 1444 C CA . ARG A 1 173 ? 4.742 7.237 4.916 1.00 95.94 173 ARG A CA 1
ATOM 1445 C C . ARG A 1 173 ? 3.406 6.838 4.287 1.00 95.94 173 ARG A C 1
ATOM 1447 O O . ARG A 1 173 ? 3.406 6.153 3.256 1.00 95.94 173 ARG A O 1
ATOM 1454 N N . ILE A 1 174 ? 2.287 7.274 4.875 1.00 95.75 174 ILE A N 1
ATOM 1455 C CA . ILE A 1 174 ? 0.929 7.069 4.343 1.00 95.75 174 ILE A CA 1
ATOM 1456 C C . ILE A 1 174 ? 0.779 7.779 2.995 1.00 95.75 174 ILE A C 1
ATOM 1458 O O . ILE A 1 174 ? 0.346 7.166 2.026 1.00 95.75 174 ILE A O 1
ATOM 1462 N N . GLU A 1 175 ? 1.202 9.036 2.908 1.00 94.44 175 GLU A N 1
ATOM 1463 C CA . GLU A 1 175 ? 1.052 9.915 1.746 1.00 94.44 175 GLU A CA 1
ATOM 1464 C C . GLU A 1 175 ? 2.212 9.792 0.751 1.00 94.44 175 GLU A C 1
ATOM 1466 O O . GLU A 1 175 ? 2.702 10.763 0.168 1.00 94.44 175 GLU A O 1
ATOM 1471 N N . SER A 1 176 ? 2.669 8.563 0.535 1.00 91.81 176 SER A N 1
ATOM 1472 C CA . SER A 1 176 ? 3.781 8.271 -0.362 1.00 91.81 176 SER A CA 1
ATOM 1473 C C . SER A 1 176 ? 3.300 7.682 -1.686 1.00 91.81 176 SER A C 1
ATOM 1475 O O . SER A 1 176 ? 2.213 7.123 -1.803 1.00 91.81 176 SER A O 1
ATOM 1477 N N . TRP A 1 177 ? 4.146 7.732 -2.716 1.00 87.31 177 TRP A N 1
ATOM 1478 C CA . TRP A 1 177 ? 3.863 7.055 -3.990 1.00 87.31 177 TRP A CA 1
ATOM 1479 C C . TRP A 1 177 ? 3.732 5.526 -3.840 1.00 87.31 177 TRP A C 1
ATOM 1481 O O . TRP A 1 177 ? 3.158 4.860 -4.702 1.00 87.31 177 TRP A O 1
ATOM 1491 N N . ILE A 1 178 ? 4.281 4.971 -2.754 1.00 90.50 178 ILE A N 1
ATOM 1492 C CA . ILE A 1 178 ? 4.250 3.543 -2.428 1.00 90.50 178 ILE A CA 1
ATOM 1493 C C . ILE A 1 178 ? 2.899 3.153 -1.811 1.00 90.50 178 ILE A C 1
ATOM 1495 O O . ILE A 1 178 ? 2.420 2.044 -2.040 1.00 90.50 178 ILE A O 1
ATOM 1499 N N . ASN A 1 179 ? 2.273 4.062 -1.063 1.00 93.94 179 ASN A N 1
ATOM 1500 C CA . ASN A 1 179 ? 0.968 3.869 -0.440 1.00 93.94 179 ASN A CA 1
ATOM 1501 C C . ASN A 1 179 ? -0.032 4.847 -1.089 1.00 93.94 179 ASN A C 1
ATOM 1503 O O . ASN A 1 179 ? -0.179 5.977 -0.637 1.00 93.94 179 ASN A O 1
ATOM 1507 N N . PRO A 1 180 ? -0.711 4.466 -2.187 1.00 91.50 180 PRO A N 1
ATOM 1508 C CA . PRO A 1 180 ? -1.489 5.415 -2.985 1.00 91.50 180 PRO A CA 1
ATOM 1509 C C . PRO A 1 180 ? -2.696 5.975 -2.216 1.00 91.50 180 PRO A C 1
ATOM 1511 O O . PRO A 1 180 ? -3.715 5.305 -2.068 1.00 91.50 180 PRO A O 1
ATOM 1514 N N . PHE A 1 181 ? -2.593 7.213 -1.746 1.00 92.00 181 PHE A N 1
ATOM 1515 C CA . PHE A 1 181 ? -3.585 7.855 -0.873 1.00 92.00 181 PHE A CA 1
ATOM 1516 C C . PHE A 1 181 ? -4.600 8.737 -1.614 1.00 92.00 181 PHE A C 1
ATOM 1518 O O . PHE A 1 181 ? -5.685 9.007 -1.106 1.00 92.00 181 PHE A O 1
ATOM 1525 N N . ARG A 1 182 ? -4.266 9.189 -2.827 1.00 91.25 182 ARG A N 1
ATOM 1526 C CA . ARG A 1 182 ? -5.114 10.096 -3.613 1.00 91.25 182 ARG A CA 1
ATOM 1527 C C . ARG A 1 182 ? -6.082 9.332 -4.498 1.00 91.25 182 ARG A C 1
ATOM 1529 O O . ARG A 1 182 ? -5.737 8.292 -5.064 1.00 91.25 182 ARG A O 1
ATOM 1536 N N . GLU A 1 183 ? -7.266 9.901 -4.671 1.00 89.81 183 GLU A N 1
ATOM 1537 C CA . GLU A 1 183 ? -8.206 9.473 -5.701 1.00 89.81 183 GLU A CA 1
ATOM 1538 C C . GLU A 1 183 ? -7.675 9.804 -7.099 1.00 89.81 183 GLU A C 1
ATOM 1540 O O . GLU A 1 183 ? -6.794 10.655 -7.288 1.00 89.81 183 GLU A O 1
ATOM 1545 N N . ARG A 1 184 ? -8.210 9.110 -8.104 1.00 83.62 184 ARG A N 1
ATOM 1546 C CA . ARG A 1 184 ? -7.844 9.351 -9.498 1.00 83.62 184 ARG A CA 1
ATOM 1547 C C . ARG A 1 184 ? -8.300 10.761 -9.921 1.00 83.62 184 ARG A C 1
ATOM 1549 O O . ARG A 1 184 ? -9.473 11.084 -9.767 1.00 83.62 184 ARG A O 1
ATOM 1556 N N . PRO A 1 185 ? -7.431 11.589 -10.533 1.00 81.62 185 PRO A N 1
ATOM 1557 C CA . PRO A 1 185 ? -7.820 12.922 -10.982 1.00 81.62 185 PRO A CA 1
ATOM 1558 C C . PRO A 1 185 ? -8.967 12.928 -12.009 1.00 81.62 185 PRO A C 1
ATOM 1560 O O . PRO A 1 185 ? -8.923 12.216 -13.017 1.00 81.62 185 PRO A O 1
ATOM 1563 N N . ASN A 1 186 ? -9.937 13.827 -11.816 1.00 75.75 186 ASN A N 1
ATOM 1564 C CA . ASN A 1 186 ? -11.157 13.932 -12.633 1.00 75.75 186 ASN A CA 1
ATOM 1565 C C . ASN A 1 186 ? -10.914 14.160 -14.136 1.00 75.75 186 ASN A C 1
ATOM 1567 O O . ASN A 1 186 ? -11.717 13.747 -14.969 1.00 75.75 186 ASN A O 1
ATOM 1571 N N . PHE A 1 187 ? -9.808 14.800 -14.527 1.00 72.12 187 PHE A N 1
ATOM 1572 C CA . PHE A 1 187 ? -9.515 15.040 -15.946 1.00 72.12 187 PHE A CA 1
ATOM 1573 C C . PHE A 1 187 ? -9.204 13.749 -16.722 1.00 72.12 187 PHE A C 1
ATOM 1575 O O . PHE A 1 187 ? -9.395 13.714 -17.935 1.00 72.12 187 PHE A O 1
ATOM 1582 N N . ILE A 1 188 ? -8.775 12.681 -16.038 1.00 65.38 188 ILE A N 1
ATOM 1583 C CA . ILE A 1 188 ? -8.598 11.351 -16.640 1.00 65.38 188 ILE A CA 1
ATOM 1584 C C . ILE A 1 188 ? -9.967 10.699 -16.892 1.00 65.38 188 ILE A C 1
ATOM 1586 O O . ILE A 1 188 ? -10.137 9.977 -17.873 1.00 65.38 188 ILE A O 1
ATOM 1590 N N . LEU A 1 189 ? -10.959 10.991 -16.044 1.00 63.97 189 LEU A N 1
ATOM 1591 C CA . LEU A 1 189 ? -12.317 10.446 -16.142 1.00 63.97 189 LEU A CA 1
ATOM 1592 C C . LEU A 1 189 ? -13.108 11.059 -17.314 1.00 63.97 189 LEU A C 1
ATOM 1594 O O . LEU A 1 189 ? -13.865 10.353 -17.979 1.00 63.97 189 LEU A O 1
ATOM 1598 N N . LYS A 1 190 ? -12.864 12.340 -17.637 1.00 55.56 190 LYS A N 1
ATOM 1599 C CA . LYS A 1 190 ? -13.580 13.093 -18.691 1.00 55.56 190 LYS A CA 1
ATOM 1600 C C . LYS A 1 190 ? -13.519 12.482 -20.092 1.00 55.56 190 LYS A C 1
ATOM 1602 O O . LYS A 1 190 ? -14.393 12.770 -20.906 1.00 55.56 190 LYS A O 1
ATOM 1607 N N . LYS A 1 191 ? -12.531 11.633 -20.401 1.00 51.72 191 LYS A N 1
ATOM 1608 C CA . LYS A 1 191 ? -12.413 11.033 -21.743 1.00 51.72 191 LYS A CA 1
ATOM 1609 C C . LYS A 1 191 ? -13.601 10.120 -22.097 1.00 51.72 191 LYS A C 1
ATOM 1611 O O . LYS A 1 191 ? -13.830 9.881 -23.276 1.00 51.72 191 LYS A O 1
ATOM 1616 N N . TYR A 1 192 ? -14.378 9.669 -21.109 1.00 50.59 192 TYR A N 1
ATOM 1617 C CA . TYR A 1 192 ? -15.544 8.804 -21.321 1.00 50.59 192 TYR A CA 1
ATOM 1618 C C . TYR A 1 192 ? -16.896 9.537 -21.339 1.00 50.59 192 TYR A C 1
ATOM 1620 O O . TYR A 1 192 ? -17.884 8.952 -21.767 1.00 50.59 192 TYR A O 1
ATOM 1628 N N . GLU A 1 193 ? -16.968 10.808 -20.936 1.00 48.81 193 GLU A N 1
ATOM 1629 C CA . GLU A 1 193 ? -18.243 11.550 -20.880 1.00 48.81 193 GLU A CA 1
ATOM 1630 C C . GLU A 1 193 ? -18.554 12.343 -22.161 1.00 48.81 193 GLU A C 1
ATOM 1632 O O . GLU A 1 193 ? -19.682 12.787 -22.352 1.00 48.81 193 GLU A O 1
ATOM 1637 N N . GLY A 1 194 ? -17.582 12.487 -23.068 1.00 48.25 194 GLY A N 1
ATOM 1638 C CA . GLY A 1 194 ? -17.726 13.213 -24.340 1.00 48.25 194 GLY A CA 1
ATOM 1639 C C . GLY A 1 194 ? -18.093 12.355 -25.557 1.00 48.25 194 GLY A C 1
ATOM 1640 O O . GLY A 1 194 ? -17.935 12.820 -26.679 1.00 48.25 194 GLY A O 1
ATOM 1641 N N . SER A 1 195 ? -18.527 11.106 -25.362 1.00 42.66 195 SER A N 1
ATOM 1642 C CA . SER A 1 195 ? -18.996 10.220 -26.442 1.00 42.66 195 SER A CA 1
ATOM 1643 C C . SER A 1 195 ? -20.461 9.846 -26.219 1.00 42.66 195 SER A C 1
ATOM 1645 O O . SER A 1 195 ? -20.794 8.733 -25.820 1.00 42.66 195 SER A O 1
ATOM 1647 N N . LYS A 1 196 ? -21.338 10.826 -26.432 1.00 42.31 196 LYS A N 1
ATOM 1648 C CA . LYS A 1 196 ? -22.768 10.632 -26.672 1.00 42.31 196 LYS A CA 1
ATOM 1649 C C . LYS A 1 196 ? -23.165 11.430 -27.899 1.00 42.31 196 LYS A C 1
ATOM 1651 O O . LYS A 1 196 ? -22.655 12.565 -28.024 1.00 42.31 196 LYS A O 1
#

Radius of gyration: 23.53 Å; chains: 1; bounding box: 63×36×65 Å

Sequence (196 aa):
MPWASFADLQFRILLSILWISEVLLRGSRKAYFAGILICFIWFLGIKSDPNKFGHDYRAFRRAVASFPEKFEPGLLIAHHGFCEFIKFYKEYDCLSWKPDDKAKKELPKDSEIFRIVKGFSYRELDLAFDLKGKKIFKAPIISLDNYLLVKESDWDYFHSTKEEERDEESLSRIESWINPFRERPNFILKKYEGSK

Secondary structure (DSSP, 8-state):
-THHHHHHHHHHHHHHHHHHHHHHSTT-HHHHHHHHHHHHHHHHHHHS-TTSSS--HHHHHHHHHTS-TT---SEEE--HHHHHHHHHHT---EESSBPPHHHHHHS-TTPPEEEEE-S--HHHHHT-B-TTS-BS--SPPEEETTEEEEEHHHHHHHHHHHHHHT-HHHHHHHTSTTS--SBPPHHHHGGGTS--

Foldseek 3Di:
DCVLVVVLVVVLVVLVVLLVVLVVPDDDPVSVVVNVVSVVVNVVSVVPDSVVPDDPVVLLVQLVVQDPPPDDALEEEWFDVSQVVCCVPVVGHYDPADDDPVSVVVTDPPGFYKYKAADDDLVRLQCDAAPVRHRLQPDDWGDRPRIIIGTVNSLVSSQVRCVVVVVVVVNPRCVDSGNHYHHDDCVVVVVPVPPD